Protein AF-A0A183J9N7-F1 (afdb_monomer_lite)

Organism: NCBI:txid241478

InterPro domains:
  IPR002110 Ankyrin repeat [PS50088] (160-192)
  IPR011333 SKP1/BTB/POZ domain superfamily [G3DSA:3.30.710.10] (1-106)
  IPR036770 Ankyrin repeat-containing domain superfamily [G3DSA:1.25.40.20] (120-217)
  IPR036770 Ankyrin repeat-containing domain superfamily [SSF48403] (124-207)
  IPR051070 NF-kappa-B Inhibitor [PTHR46680] (126-198)

Structure (mmCIF, N/CA/C/O backbone):
data_AF-A0A183J9N7-F1
#
_entry.id   AF-A0A183J9N7-F1
#
loop_
_atom_site.group_PDB
_atom_site.id
_atom_site.type_symbol
_atom_site.label_atom_id
_atom_site.label_alt_id
_atom_site.label_comp_id
_atom_site.label_asym_id
_atom_site.label_entity_id
_atom_site.label_seq_id
_atom_site.pdbx_PDB_ins_code
_atom_site.Cartn_x
_atom_site.Cartn_y
_atom_site.Cartn_z
_atom_site.occupancy
_atom_site.B_iso_or_equiv
_atom_site.auth_seq_id
_atom_site.auth_comp_id
_atom_site.auth_asym_id
_atom_site.auth_atom_id
_atom_site.pdbx_PDB_model_num
ATOM 1 N N . MET A 1 1 ? 32.744 25.550 -42.504 1.00 36.91 1 MET A N 1
ATOM 2 C CA . MET A 1 1 ? 31.563 24.905 -43.115 1.00 36.91 1 MET A CA 1
ATOM 3 C C . MET A 1 1 ? 30.568 24.610 -42.011 1.00 36.91 1 MET A C 1
ATOM 5 O O . MET A 1 1 ? 30.871 23.842 -41.110 1.00 36.91 1 MET A O 1
ATOM 9 N N . ASN A 1 2 ? 29.447 25.327 -42.039 1.00 33.62 2 ASN A N 1
ATOM 10 C CA . ASN A 1 2 ? 28.366 25.256 -41.065 1.00 33.62 2 ASN A CA 1
ATOM 11 C C . ASN A 1 2 ? 27.553 23.977 -41.282 1.00 33.62 2 ASN A C 1
ATOM 13 O O . ASN A 1 2 ? 26.855 23.870 -42.286 1.00 33.62 2 ASN A O 1
ATOM 17 N N . PHE A 1 3 ? 27.589 23.045 -40.331 1.00 40.16 3 PHE A N 1
ATOM 18 C CA . PHE A 1 3 ? 26.619 21.954 -40.272 1.00 40.16 3 PHE A CA 1
ATOM 19 C C . PHE A 1 3 ? 25.369 22.438 -39.535 1.00 40.16 3 PHE A C 1
ATOM 21 O O . PHE A 1 3 ? 25.177 22.212 -38.344 1.00 40.16 3 PHE A O 1
ATOM 28 N N . ARG A 1 4 ? 24.508 23.145 -40.263 1.00 49.28 4 ARG A N 1
ATOM 29 C CA . ARG A 1 4 ? 23.077 23.177 -39.971 1.00 49.28 4 ARG A CA 1
ATOM 30 C C . ARG A 1 4 ? 22.368 22.698 -41.221 1.00 49.28 4 ARG A C 1
ATOM 32 O O . ARG A 1 4 ? 22.353 23.417 -42.213 1.00 49.28 4 ARG A O 1
ATOM 39 N N . THR A 1 5 ? 21.810 21.496 -41.160 1.00 45.59 5 THR A N 1
ATOM 40 C CA . THR A 1 5 ? 20.388 21.210 -41.414 1.00 45.59 5 THR A CA 1
ATOM 41 C C . THR A 1 5 ? 20.160 19.697 -41.448 1.00 45.59 5 THR A C 1
ATOM 43 O O . THR A 1 5 ? 20.907 18.958 -42.078 1.00 45.59 5 THR A O 1
ATOM 46 N N . SER A 1 6 ? 19.089 19.279 -40.769 1.00 39.31 6 SER A N 1
ATOM 47 C CA . SER A 1 6 ? 18.312 18.076 -41.090 1.00 39.31 6 SER A CA 1
ATOM 48 C C . SER A 1 6 ? 18.900 16.719 -40.696 1.00 39.31 6 SER A C 1
ATOM 50 O O . SER A 1 6 ? 19.183 15.881 -41.542 1.00 39.31 6 SER A O 1
ATOM 52 N N . THR A 1 7 ? 18.951 16.436 -39.396 1.00 39.75 7 THR A N 1
ATOM 53 C CA . THR A 1 7 ? 18.489 15.119 -38.936 1.00 39.75 7 THR A CA 1
ATOM 54 C C . THR A 1 7 ? 17.317 15.362 -38.006 1.00 39.75 7 THR A C 1
ATOM 56 O O . THR A 1 7 ? 17.395 16.126 -37.049 1.00 39.75 7 THR A O 1
ATOM 59 N N . GLU A 1 8 ? 16.197 14.832 -38.466 1.00 38.47 8 GLU A N 1
ATOM 60 C CA . GLU A 1 8 ? 14.883 14.729 -37.864 1.00 38.47 8 GLU A CA 1
ATOM 61 C C . GLU A 1 8 ? 14.879 14.957 -36.356 1.00 38.47 8 GLU A C 1
ATOM 63 O O . GLU A 1 8 ? 15.590 14.297 -35.601 1.00 38.47 8 GLU A O 1
ATOM 68 N N . ASN A 1 9 ? 14.021 15.884 -35.930 1.00 37.53 9 ASN A N 1
ATOM 69 C CA . ASN A 1 9 ? 13.519 15.951 -34.571 1.00 37.53 9 ASN A CA 1
ATOM 70 C C . ASN A 1 9 ? 12.959 14.565 -34.213 1.00 37.53 9 ASN A C 1
ATOM 72 O O . A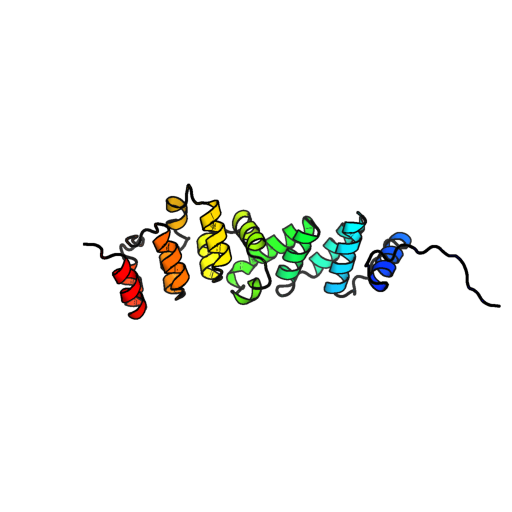SN A 1 9 ? 11.763 14.321 -34.381 1.00 37.53 9 ASN A O 1
ATOM 76 N N . VAL A 1 10 ? 13.806 13.649 -33.734 1.00 51.00 10 VAL A N 1
ATOM 77 C CA . VAL A 1 10 ? 13.379 12.462 -33.005 1.00 51.00 10 VAL A CA 1
ATOM 78 C C . VAL A 1 10 ? 12.809 13.020 -31.718 1.00 51.00 10 VAL A C 1
ATOM 80 O O . VAL A 1 10 ? 13.518 13.275 -30.750 1.00 51.00 10 VAL A O 1
ATOM 83 N N . ILE A 1 11 ? 11.532 13.373 -31.838 1.00 49.66 11 ILE A N 1
ATOM 84 C CA . ILE A 1 11 ? 10.510 13.579 -30.833 1.00 49.66 11 ILE A CA 1
ATOM 85 C C . ILE A 1 11 ? 11.141 13.495 -29.453 1.00 49.66 11 ILE A C 1
ATOM 87 O O . ILE A 1 11 ? 11.426 12.404 -28.961 1.00 49.66 11 ILE A O 1
ATOM 91 N N . THR A 1 12 ? 11.380 14.651 -28.839 1.00 50.75 12 THR A N 1
ATOM 92 C CA . THR A 1 12 ? 11.715 14.748 -27.422 1.00 50.75 12 THR A CA 1
ATOM 93 C C . THR A 1 12 ? 10.569 14.101 -26.649 1.00 50.75 12 THR A C 1
ATOM 95 O O . THR A 1 12 ? 9.612 14.766 -26.264 1.00 50.75 12 THR A O 1
ATOM 98 N N . LEU A 1 13 ? 10.624 12.781 -26.462 1.00 56.88 13 LEU A N 1
ATOM 99 C CA . LEU A 1 13 ? 9.569 11.949 -25.879 1.00 56.88 13 LEU A CA 1
ATOM 100 C C . LEU A 1 13 ? 9.381 12.231 -24.375 1.00 56.88 13 LEU A C 1
ATOM 102 O O . LEU A 1 13 ? 8.768 11.435 -23.672 1.00 56.88 13 LEU A O 1
ATOM 106 N N . GLY A 1 14 ? 9.896 13.347 -23.854 1.00 65.00 14 GLY A N 1
ATOM 107 C CA . GLY A 1 14 ? 9.929 13.653 -22.424 1.00 65.00 14 GLY A CA 1
ATOM 108 C C . GLY A 1 14 ? 10.866 12.735 -21.634 1.00 65.00 14 GLY A C 1
ATOM 109 O O . GLY A 1 14 ? 10.756 12.660 -20.418 1.00 65.00 14 GLY A O 1
ATOM 110 N N . VAL A 1 15 ? 11.762 12.011 -22.312 1.00 71.44 15 VAL A N 1
ATOM 111 C CA . VAL A 1 15 ? 12.733 11.105 -21.687 1.00 71.44 15 VAL A CA 1
ATOM 112 C C . VAL A 1 15 ? 14.076 11.819 -21.558 1.00 71.44 15 VAL A C 1
ATOM 114 O O . VAL A 1 15 ? 14.540 12.437 -22.516 1.00 71.44 15 VAL A O 1
ATOM 117 N N . GLN A 1 16 ? 14.707 11.737 -20.383 1.00 79.38 16 GLN A N 1
ATOM 118 C CA . GLN A 1 16 ? 16.039 12.309 -20.181 1.00 79.38 16 GLN A CA 1
ATOM 119 C C . GLN A 1 16 ? 17.058 11.637 -21.108 1.00 79.38 16 GLN A C 1
ATOM 121 O O . GLN A 1 16 ? 17.049 10.415 -21.271 1.00 79.38 16 GLN A O 1
ATOM 126 N N . TYR A 1 17 ? 17.979 12.432 -21.660 1.00 80.38 17 TYR A N 1
ATOM 127 C CA . TYR A 1 17 ? 18.996 11.964 -22.608 1.00 80.38 17 TYR A CA 1
ATOM 128 C C . TYR A 1 17 ? 19.767 10.735 -22.101 1.00 80.38 17 TYR A C 1
ATOM 130 O O . TYR A 1 17 ? 19.935 9.769 -22.837 1.00 80.38 17 TYR A O 1
ATOM 138 N N . ASN A 1 18 ? 20.159 10.725 -20.823 1.00 83.06 18 ASN A N 1
ATOM 139 C CA . ASN A 1 18 ? 20.921 9.624 -20.225 1.00 83.06 18 ASN A CA 1
ATOM 140 C C . ASN A 1 18 ? 20.143 8.299 -20.229 1.00 83.06 18 ASN A C 1
ATOM 142 O O . ASN A 1 18 ? 20.715 7.241 -20.505 1.00 83.06 18 ASN A O 1
ATOM 146 N N . ILE A 1 19 ? 18.837 8.358 -19.951 1.00 84.62 19 ILE A N 1
ATOM 147 C CA . ILE A 1 19 ? 17.958 7.185 -19.953 1.00 84.62 19 ILE A CA 1
ATOM 148 C C . ILE A 1 19 ? 17.804 6.678 -21.387 1.00 84.62 19 ILE A C 1
ATOM 150 O O . ILE A 1 19 ? 18.038 5.502 -21.652 1.00 84.62 19 ILE A O 1
ATOM 154 N N . GLY A 1 20 ? 17.505 7.581 -22.328 1.00 83.50 20 GLY A N 1
ATOM 155 C CA . GLY A 1 20 ? 17.381 7.243 -23.747 1.00 83.50 20 GLY A CA 1
ATOM 156 C C . GLY A 1 20 ? 18.660 6.630 -24.320 1.00 83.50 20 GLY A C 1
ATOM 157 O O . GLY A 1 20 ? 18.600 5.609 -24.997 1.00 83.50 20 GLY A O 1
ATOM 158 N N . HIS A 1 21 ? 19.824 7.192 -23.986 1.00 84.88 21 HIS A N 1
ATOM 159 C CA . HIS A 1 21 ? 21.123 6.654 -24.385 1.00 84.88 21 HIS A CA 1
ATOM 160 C C . HIS A 1 21 ? 21.367 5.254 -23.810 1.00 84.88 21 HIS A C 1
ATOM 162 O O . HIS A 1 21 ? 21.871 4.386 -24.514 1.00 84.88 21 HIS A O 1
ATOM 168 N N . THR A 1 22 ? 20.985 5.005 -22.555 1.00 85.31 22 THR A N 1
ATOM 169 C CA . THR A 1 22 ? 21.143 3.684 -21.925 1.00 85.31 22 THR A CA 1
ATOM 170 C C . THR A 1 22 ? 20.232 2.642 -22.569 1.00 85.31 22 THR A C 1
ATOM 172 O O . THR A 1 22 ? 20.688 1.546 -22.880 1.00 85.31 22 THR A O 1
ATOM 175 N N . VAL A 1 23 ? 18.970 2.997 -22.831 1.00 86.31 23 VAL A N 1
ATOM 176 C CA . VAL A 1 23 ? 18.021 2.126 -23.538 1.00 86.31 23 VAL A CA 1
ATOM 177 C C . VAL A 1 23 ? 18.517 1.827 -24.953 1.00 86.31 23 VAL A C 1
ATOM 179 O O . VAL A 1 23 ? 18.520 0.672 -25.363 1.00 86.31 23 VAL A O 1
ATOM 182 N N . LEU A 1 24 ? 18.993 2.837 -25.688 1.00 86.12 24 LEU A N 1
ATOM 183 C CA . LEU A 1 24 ? 19.566 2.644 -27.022 1.00 86.12 24 LEU A CA 1
ATOM 184 C C . LEU A 1 24 ? 20.811 1.761 -26.978 1.00 86.12 24 LEU A C 1
ATOM 186 O O . LEU A 1 24 ? 20.914 0.831 -27.770 1.00 86.12 24 LEU A O 1
ATOM 190 N N . LYS A 1 25 ? 21.730 2.007 -26.037 1.00 87.50 25 LYS A N 1
ATOM 191 C CA . LYS A 1 25 ? 22.911 1.162 -25.843 1.00 87.50 25 LYS A CA 1
ATOM 192 C C . LYS A 1 25 ? 22.493 -0.293 -25.649 1.00 87.50 25 LYS A C 1
ATOM 194 O O . LYS A 1 25 ? 23.017 -1.149 -26.348 1.00 87.50 25 LYS A O 1
ATOM 199 N N . TRP A 1 26 ? 21.503 -0.548 -24.793 1.00 89.00 26 TRP A N 1
ATOM 200 C CA . TRP A 1 26 ? 20.966 -1.890 -24.594 1.00 89.00 26 TRP A CA 1
ATOM 201 C C . TRP A 1 26 ? 20.392 -2.499 -25.880 1.00 89.00 26 TRP A C 1
ATOM 203 O O . TRP A 1 26 ? 20.693 -3.645 -26.176 1.00 89.00 26 TRP A O 1
ATOM 213 N N . VAL A 1 27 ? 19.634 -1.749 -26.686 1.00 87.62 27 VAL A N 1
ATOM 214 C CA . VAL A 1 27 ? 19.095 -2.267 -27.961 1.00 87.62 27 VAL A CA 1
ATOM 215 C C . VAL A 1 27 ? 20.209 -2.759 -28.898 1.00 87.62 27 VAL A C 1
ATOM 217 O O . VAL A 1 27 ? 20.003 -3.726 -29.627 1.00 87.62 27 VAL A O 1
ATOM 220 N N . TYR A 1 28 ? 21.385 -2.125 -28.876 1.00 87.06 28 TYR A N 1
ATOM 221 C CA . TYR A 1 28 ? 22.509 -2.500 -29.741 1.00 87.06 28 TYR A CA 1
ATOM 222 C C . TYR A 1 28 ? 23.480 -3.515 -29.127 1.00 87.06 28 TYR A C 1
ATOM 224 O O . TYR A 1 28 ? 24.080 -4.283 -29.875 1.00 87.06 28 TYR A O 1
ATOM 232 N N . SER A 1 29 ? 23.682 -3.510 -27.807 1.00 88.44 29 SER A N 1
ATOM 233 C CA . SER A 1 29 ? 24.662 -4.379 -27.138 1.00 88.44 29 SER A CA 1
ATOM 234 C C . SER A 1 29 ? 24.044 -5.529 -26.348 1.00 88.44 29 SER A C 1
ATOM 236 O O . SER A 1 29 ? 24.775 -6.404 -25.908 1.00 88.44 29 SER A O 1
ATOM 238 N N . ASP A 1 30 ? 22.731 -5.507 -26.123 1.00 83.69 30 ASP A N 1
ATOM 239 C CA . ASP A 1 30 ? 21.970 -6.403 -25.239 1.00 83.69 30 ASP A CA 1
ATOM 240 C C . ASP A 1 30 ? 22.465 -6.449 -23.771 1.00 83.69 30 ASP A C 1
ATOM 242 O O . ASP A 1 30 ? 22.035 -7.268 -22.951 1.00 83.69 30 ASP A O 1
ATOM 246 N N . GLU A 1 31 ? 23.329 -5.498 -23.411 1.00 82.19 31 GLU A N 1
ATOM 247 C CA . GLU A 1 31 ? 23.978 -5.371 -22.108 1.00 82.19 31 GLU A CA 1
ATOM 248 C C . GLU A 1 31 ? 23.503 -4.114 -21.376 1.00 82.19 31 GLU A C 1
ATOM 250 O O . GLU A 1 31 ? 23.409 -3.027 -21.953 1.00 82.19 31 GLU A O 1
ATOM 255 N N . ILE A 1 32 ? 23.253 -4.254 -20.075 1.00 82.31 32 ILE A N 1
ATOM 256 C CA . ILE A 1 32 ? 22.926 -3.152 -19.166 1.00 82.31 32 ILE A CA 1
ATOM 257 C C . ILE A 1 32 ? 24.014 -3.121 -18.110 1.00 82.31 32 ILE A C 1
ATOM 259 O O . ILE A 1 32 ? 24.357 -4.153 -17.532 1.00 82.31 32 ILE A O 1
ATOM 263 N N . ASP A 1 33 ? 24.547 -1.935 -17.836 1.00 80.25 33 ASP A N 1
ATOM 264 C CA . ASP A 1 33 ? 25.480 -1.797 -16.730 1.00 80.25 33 ASP A CA 1
ATOM 265 C C . ASP A 1 33 ? 24.721 -2.009 -15.416 1.00 80.25 33 ASP A C 1
ATOM 267 O O . ASP A 1 33 ? 23.811 -1.260 -15.051 1.00 80.25 33 ASP A O 1
ATOM 271 N N . SER A 1 34 ? 25.087 -3.079 -14.716 1.00 74.69 34 SER A N 1
ATOM 272 C CA . SER A 1 34 ? 24.470 -3.413 -13.445 1.00 74.69 34 SER A CA 1
ATOM 273 C C . SER A 1 34 ? 24.720 -2.312 -12.422 1.00 74.69 34 SER A C 1
ATOM 275 O O . SER A 1 34 ? 23.836 -2.057 -11.625 1.00 74.69 34 SER A O 1
ATOM 277 N N . LYS A 1 35 ? 25.840 -1.574 -12.455 1.00 78.62 35 LYS A N 1
ATOM 278 C CA . LYS A 1 35 ? 26.238 -0.583 -11.428 1.00 78.62 35 LYS A CA 1
ATOM 279 C C . LYS A 1 35 ? 25.408 0.705 -11.397 1.00 78.62 35 LYS A C 1
ATOM 281 O O . LYS A 1 35 ? 25.670 1.570 -10.564 1.00 78.62 35 LYS A O 1
ATOM 286 N N . LEU A 1 36 ? 24.414 0.844 -12.269 1.00 81.62 36 LEU A N 1
ATOM 287 C CA . LEU A 1 36 ? 23.484 1.971 -12.252 1.00 81.62 36 LEU A CA 1
ATOM 288 C C . LEU A 1 36 ? 22.748 2.043 -10.909 1.00 81.62 36 LEU A C 1
ATOM 290 O O . LEU A 1 36 ? 22.402 1.017 -10.327 1.00 81.62 36 LEU A O 1
ATOM 294 N N . GLY A 1 37 ? 22.513 3.260 -10.416 1.00 85.00 37 GLY A N 1
ATOM 295 C CA . GLY A 1 37 ? 21.741 3.470 -9.192 1.00 85.00 37 GLY A CA 1
ATOM 296 C C . GLY A 1 37 ? 20.277 3.068 -9.372 1.00 85.00 37 GLY A C 1
ATOM 297 O O . GLY A 1 37 ? 19.706 3.253 -10.448 1.00 85.00 37 GLY A O 1
ATOM 298 N N . ASP A 1 38 ? 19.652 2.570 -8.307 1.00 86.38 38 ASP A N 1
ATOM 299 C CA . ASP A 1 38 ? 18.314 1.968 -8.370 1.00 86.38 38 ASP A CA 1
ATOM 300 C C . ASP A 1 38 ? 17.242 2.937 -8.888 1.00 86.38 38 ASP A C 1
ATOM 302 O O . ASP A 1 38 ? 16.374 2.552 -9.663 1.00 86.38 38 ASP A O 1
ATOM 306 N N . GLY A 1 39 ? 17.333 4.224 -8.529 1.00 84.44 39 GLY A N 1
ATOM 307 C CA . GLY A 1 39 ? 16.422 5.249 -9.049 1.00 84.44 39 GLY A CA 1
ATOM 308 C C . GLY A 1 39 ? 16.511 5.409 -10.567 1.00 84.44 39 GLY A C 1
ATOM 309 O O . GLY A 1 39 ? 15.490 5.427 -11.243 1.00 84.44 39 GLY A O 1
ATOM 310 N N . PHE A 1 40 ? 17.731 5.437 -11.105 1.00 87.62 40 PHE A N 1
ATOM 311 C CA . PHE A 1 40 ? 17.945 5.525 -12.547 1.00 87.62 40 PHE A CA 1
ATOM 312 C C . PHE A 1 40 ? 17.498 4.243 -13.258 1.00 87.62 40 PHE A C 1
ATOM 314 O O . PHE A 1 40 ? 16.928 4.304 -14.341 1.00 87.62 40 PHE A O 1
ATOM 321 N N . MET A 1 41 ? 17.713 3.078 -12.640 1.00 88.12 41 MET A N 1
ATOM 322 C CA . MET A 1 41 ? 17.260 1.796 -13.180 1.00 88.12 41 MET A CA 1
ATOM 323 C C . MET A 1 41 ? 15.732 1.707 -13.246 1.00 88.12 41 MET A C 1
ATOM 325 O O . MET A 1 41 ? 15.195 1.229 -14.241 1.00 88.12 41 MET A O 1
ATOM 329 N N . LEU A 1 42 ? 15.027 2.226 -12.238 1.00 88.44 42 LEU A N 1
ATOM 330 C CA . LEU A 1 42 ? 13.569 2.345 -12.260 1.00 88.44 42 LEU A CA 1
ATOM 331 C C . LEU A 1 42 ? 13.097 3.285 -13.372 1.00 88.44 42 LEU A C 1
ATOM 333 O O . LEU A 1 42 ? 12.155 2.948 -14.084 1.00 88.44 42 LEU A O 1
ATOM 337 N N . ASP A 1 43 ? 13.769 4.418 -13.583 1.00 88.25 43 ASP A N 1
ATOM 338 C CA . ASP A 1 43 ? 13.436 5.332 -14.681 1.00 88.25 43 ASP A CA 1
ATOM 339 C C . ASP A 1 43 ? 13.681 4.686 -16.056 1.00 88.25 43 ASP A C 1
ATOM 341 O O . ASP A 1 43 ? 12.843 4.788 -16.958 1.00 88.25 43 ASP A O 1
ATOM 345 N N . VAL A 1 44 ? 14.787 3.947 -16.212 1.00 88.69 44 VAL A N 1
ATOM 346 C CA . VAL A 1 44 ? 15.044 3.108 -17.394 1.00 88.69 44 VAL A CA 1
ATOM 347 C C . VAL A 1 44 ? 13.910 2.102 -17.570 1.00 88.69 44 VAL A C 1
ATOM 349 O O . VAL A 1 44 ? 13.355 2.012 -18.663 1.00 88.69 44 VAL A O 1
ATOM 352 N N . MET A 1 45 ? 13.482 1.426 -16.506 1.00 88.62 45 MET A N 1
ATOM 353 C CA . MET A 1 45 ? 12.380 0.466 -16.550 1.00 88.62 45 MET A CA 1
ATOM 354 C C . MET A 1 45 ? 11.047 1.125 -16.952 1.00 88.62 45 MET A C 1
ATOM 356 O O . MET A 1 45 ? 10.337 0.583 -17.799 1.00 88.62 45 MET A O 1
ATOM 360 N N . LYS A 1 46 ? 10.735 2.330 -16.446 1.00 88.81 46 LYS A N 1
ATOM 361 C CA . LYS A 1 46 ? 9.561 3.129 -16.862 1.00 88.81 46 LYS A CA 1
ATOM 362 C C . LYS A 1 46 ? 9.588 3.419 -18.358 1.00 88.81 46 LYS A C 1
ATOM 364 O O . LYS A 1 46 ? 8.580 3.262 -19.050 1.00 88.81 46 LYS A O 1
ATOM 369 N N . THR A 1 47 ? 10.744 3.825 -18.879 1.00 88.00 47 THR A N 1
ATOM 370 C CA . THR A 1 47 ? 10.889 4.086 -20.316 1.00 88.00 47 THR A CA 1
ATOM 371 C C . THR A 1 47 ? 10.812 2.807 -21.143 1.00 88.00 47 THR A C 1
ATOM 373 O O . THR A 1 47 ? 10.108 2.787 -22.149 1.00 88.00 47 THR A O 1
ATOM 376 N N . ALA A 1 48 ? 11.439 1.720 -20.693 1.00 88.81 48 ALA A N 1
ATOM 377 C CA . ALA A 1 48 ? 11.381 0.419 -21.345 1.00 88.81 48 ALA A CA 1
ATOM 378 C C . ALA A 1 48 ? 9.942 -0.097 -21.448 1.00 88.81 48 ALA A C 1
ATOM 380 O O . ALA A 1 48 ? 9.527 -0.546 -22.515 1.00 88.81 48 ALA A O 1
ATOM 381 N N . HIS A 1 49 ? 9.156 0.053 -20.380 1.00 88.44 49 HIS A N 1
ATOM 382 C CA . HIS A 1 49 ? 7.738 -0.288 -20.371 1.00 88.44 49 HIS A CA 1
ATOM 383 C C . HIS A 1 49 ? 6.934 0.551 -21.367 1.00 88.44 49 HIS A C 1
ATOM 385 O O . HIS A 1 49 ? 6.152 0.007 -22.147 1.00 88.44 49 HIS A O 1
ATOM 391 N N . ARG A 1 50 ? 7.170 1.869 -21.414 1.00 87.94 50 ARG A N 1
ATOM 392 C CA . ARG A 1 50 ? 6.511 2.767 -22.377 1.00 87.94 50 ARG A CA 1
ATOM 393 C C . ARG A 1 50 ? 6.738 2.337 -23.828 1.00 87.94 50 ARG A C 1
ATOM 395 O O . ARG A 1 50 ? 5.828 2.456 -24.645 1.00 87.94 50 ARG A O 1
ATOM 402 N N . PHE A 1 51 ? 7.930 1.835 -24.137 1.00 86.62 51 PHE A N 1
ATOM 403 C CA . PHE A 1 51 ? 8.287 1.335 -25.466 1.00 86.62 51 PHE A CA 1
ATOM 404 C C . PHE A 1 51 ? 8.059 -0.177 -25.642 1.00 86.62 51 PHE A C 1
ATOM 406 O O . PHE A 1 51 ? 8.357 -0.702 -26.711 1.00 86.62 51 PHE A O 1
ATOM 413 N N . LYS A 1 52 ? 7.502 -0.868 -24.634 1.00 86.75 52 LYS A N 1
ATOM 414 C CA . LYS A 1 52 ? 7.234 -2.319 -24.624 1.00 86.75 52 LYS A CA 1
ATOM 415 C C . LYS A 1 52 ? 8.465 -3.170 -24.970 1.00 86.75 52 LYS A C 1
ATOM 417 O O . LYS A 1 52 ? 8.379 -4.120 -25.743 1.00 86.75 52 LYS A O 1
ATOM 422 N N . LEU A 1 53 ? 9.617 -2.805 -24.413 1.00 87.44 53 LEU A N 1
ATOM 423 C CA . LEU A 1 53 ? 10.886 -3.499 -24.635 1.00 87.44 53 LEU A CA 1
ATOM 424 C C . LEU A 1 53 ? 11.056 -4.676 -23.663 1.00 87.44 53 LEU A C 1
ATOM 426 O O . LEU A 1 53 ? 10.703 -4.564 -22.490 1.00 87.44 53 LEU A O 1
ATOM 430 N N . ALA A 1 54 ? 11.707 -5.754 -24.118 1.00 87.44 54 ALA A N 1
ATOM 431 C CA . ALA A 1 54 ? 12.098 -6.896 -23.273 1.00 87.44 54 ALA A CA 1
ATOM 432 C C . ALA A 1 54 ? 13.131 -6.531 -22.181 1.00 87.44 54 ALA A C 1
ATOM 434 O O . ALA A 1 54 ? 13.390 -7.303 -21.264 1.00 87.44 54 ALA A O 1
ATOM 435 N N . LEU A 1 55 ? 13.681 -5.315 -22.246 1.00 88.25 55 LEU A N 1
ATOM 436 C CA . LEU A 1 55 ? 14.555 -4.711 -21.241 1.00 88.25 55 LEU A CA 1
ATOM 437 C C . LEU A 1 55 ? 13.949 -4.721 -19.825 1.00 88.25 55 LEU A C 1
ATOM 439 O O . LEU A 1 55 ? 14.692 -4.791 -18.851 1.00 88.25 55 LEU A O 1
ATOM 443 N N . VAL A 1 56 ? 12.616 -4.679 -19.699 1.00 89.31 56 VAL A N 1
ATOM 444 C CA . VAL A 1 56 ? 11.941 -4.689 -18.390 1.00 89.31 56 VAL A CA 1
ATOM 445 C C . VAL A 1 56 ? 12.332 -5.923 -17.573 1.00 89.31 56 VAL A C 1
ATOM 447 O O . VAL A 1 56 ? 12.711 -5.763 -16.420 1.00 89.31 56 VAL A O 1
ATOM 450 N N . GLU A 1 57 ? 12.337 -7.116 -18.173 1.00 88.38 57 GLU A N 1
ATOM 451 C CA . GLU A 1 57 ? 12.637 -8.376 -17.471 1.00 88.38 57 GLU A CA 1
ATOM 452 C C . GLU A 1 57 ? 14.076 -8.395 -16.934 1.00 88.38 57 GLU A C 1
ATOM 454 O O . GLU A 1 57 ? 14.313 -8.700 -15.767 1.00 88.38 57 GLU A O 1
ATOM 459 N N . LYS A 1 58 ? 15.042 -7.948 -17.747 1.00 88.25 58 LYS A N 1
ATOM 460 C CA . LYS A 1 58 ? 16.446 -7.822 -17.320 1.00 88.25 58 LYS A CA 1
ATOM 461 C C . LYS A 1 58 ? 16.616 -6.802 -16.191 1.00 88.25 58 LYS A C 1
ATOM 463 O O . LYS A 1 58 ? 17.389 -7.028 -15.262 1.00 88.25 58 LYS A O 1
ATOM 468 N N . CYS A 1 59 ? 15.907 -5.672 -16.251 1.00 88.94 59 CYS A N 1
ATOM 469 C CA . CYS A 1 59 ? 15.917 -4.691 -15.166 1.00 88.94 59 CYS A CA 1
ATOM 470 C C . CYS A 1 59 ? 15.301 -5.259 -13.878 1.00 88.94 59 CYS A C 1
ATOM 472 O O . CYS A 1 59 ? 15.839 -5.008 -12.800 1.00 88.94 59 CYS A O 1
ATOM 474 N N . GLU A 1 60 ? 14.218 -6.039 -13.973 1.00 90.38 60 GLU A N 1
ATOM 475 C CA . GLU A 1 60 ? 13.604 -6.701 -12.817 1.00 90.38 60 GLU A CA 1
ATOM 476 C C . GLU A 1 60 ? 14.593 -7.649 -12.129 1.00 90.38 60 GLU A C 1
ATOM 478 O O . GLU A 1 60 ? 14.756 -7.565 -10.914 1.00 90.38 60 GLU A O 1
ATOM 483 N N . GLU A 1 61 ? 15.303 -8.496 -12.877 1.00 89.12 61 GLU A N 1
ATOM 484 C CA . GLU A 1 61 ? 16.289 -9.434 -12.318 1.00 89.12 61 GLU A CA 1
ATOM 485 C C . GLU A 1 61 ? 17.400 -8.719 -11.536 1.00 89.12 61 GLU A C 1
ATOM 487 O O . GLU A 1 61 ? 17.745 -9.123 -10.420 1.00 89.12 61 GLU A O 1
ATOM 492 N N . ILE A 1 62 ? 17.925 -7.618 -12.083 1.00 88.56 62 ILE A N 1
ATOM 493 C CA . ILE A 1 62 ? 18.976 -6.831 -11.426 1.00 88.56 62 ILE A CA 1
ATOM 494 C C . ILE A 1 62 ? 18.440 -6.155 -10.155 1.00 88.56 62 ILE A C 1
ATOM 496 O O . ILE A 1 62 ? 19.120 -6.159 -9.127 1.00 88.56 62 ILE A O 1
ATOM 500 N N . LEU A 1 63 ? 17.222 -5.603 -10.194 1.00 89.94 63 LEU A N 1
ATOM 501 C CA . LEU A 1 63 ? 16.591 -4.978 -9.026 1.00 89.94 63 LEU A CA 1
ATOM 502 C C . LEU A 1 63 ? 16.246 -6.005 -7.940 1.00 89.94 63 LEU A C 1
ATOM 504 O O . LEU A 1 63 ? 16.412 -5.719 -6.755 1.00 89.94 63 LEU A O 1
ATOM 508 N N . ILE A 1 64 ? 15.823 -7.213 -8.321 1.00 89.88 64 ILE A N 1
ATOM 509 C CA . ILE A 1 64 ? 15.556 -8.317 -7.389 1.00 89.88 64 ILE A CA 1
ATOM 510 C C . ILE A 1 64 ? 16.834 -8.722 -6.647 1.00 89.88 64 ILE A C 1
ATOM 512 O O . ILE A 1 64 ? 16.786 -8.958 -5.441 1.00 89.88 64 ILE A O 1
ATOM 516 N N . ALA A 1 65 ? 17.980 -8.759 -7.332 1.00 90.19 65 ALA A N 1
ATOM 517 C CA . ALA A 1 65 ? 19.267 -9.072 -6.709 1.00 90.19 65 ALA A CA 1
ATOM 518 C C . ALA A 1 65 ? 19.722 -8.023 -5.671 1.00 90.19 65 ALA A C 1
ATOM 520 O O . ALA A 1 65 ? 20.602 -8.308 -4.862 1.00 90.19 65 ALA A O 1
ATOM 521 N N . ARG A 1 66 ? 19.124 -6.826 -5.685 1.00 88.94 66 ARG A N 1
ATOM 522 C CA . ARG A 1 66 ? 19.427 -5.685 -4.798 1.00 88.94 66 ARG A CA 1
ATOM 523 C C . ARG A 1 66 ? 18.312 -5.375 -3.808 1.00 88.94 66 ARG A C 1
ATOM 525 O O . ARG A 1 66 ? 18.245 -4.278 -3.252 1.00 88.94 66 ARG A O 1
ATOM 532 N N . LEU A 1 67 ? 17.370 -6.297 -3.657 1.00 89.81 67 LEU A N 1
ATOM 533 C CA . LEU A 1 67 ? 16.204 -6.078 -2.827 1.00 89.81 67 LEU A CA 1
ATOM 534 C C . LEU A 1 67 ? 16.604 -6.042 -1.346 1.00 89.81 67 LEU A C 1
ATOM 536 O O . LEU A 1 67 ? 16.839 -7.079 -0.732 1.00 89.81 67 LEU A O 1
ATOM 540 N N . ASP A 1 68 ? 16.608 -4.835 -0.786 1.00 87.88 68 ASP A N 1
ATOM 541 C CA . ASP A 1 68 ? 16.889 -4.565 0.624 1.00 87.88 68 ASP A CA 1
ATOM 542 C C . ASP A 1 68 ? 15.658 -4.016 1.361 1.00 87.88 68 ASP A C 1
ATOM 544 O O . ASP A 1 68 ? 14.681 -3.569 0.750 1.00 87.88 68 ASP A O 1
ATOM 548 N N . ARG A 1 69 ? 15.721 -3.981 2.700 1.00 83.94 69 ARG A N 1
ATOM 549 C CA . ARG A 1 69 ? 14.648 -3.453 3.569 1.00 83.94 69 ARG A CA 1
ATOM 550 C C . ARG A 1 69 ? 14.262 -2.008 3.245 1.00 83.94 69 ARG A C 1
ATOM 552 O O . ARG A 1 69 ? 13.083 -1.680 3.241 1.00 83.94 69 ARG A O 1
ATOM 559 N N . THR A 1 70 ? 15.236 -1.161 2.927 1.00 84.88 70 THR A N 1
ATOM 560 C CA . THR A 1 70 ? 15.017 0.260 2.607 1.00 84.88 70 THR A CA 1
ATOM 561 C C . THR A 1 70 ? 14.371 0.457 1.236 1.00 84.88 70 THR A C 1
ATOM 563 O O . THR A 1 70 ? 13.566 1.364 1.039 1.00 84.88 70 THR A O 1
ATOM 566 N N . ASN A 1 71 ? 14.702 -0.413 0.281 1.00 87.94 71 ASN A N 1
ATOM 567 C CA . ASN A 1 71 ? 14.295 -0.277 -1.112 1.00 87.94 71 ASN A CA 1
ATOM 568 C C . ASN A 1 71 ? 13.015 -1.056 -1.445 1.00 87.94 71 ASN A C 1
ATOM 570 O O . ASN A 1 71 ? 12.342 -0.722 -2.419 1.00 87.94 71 ASN A O 1
ATOM 574 N N . CYS A 1 72 ? 12.640 -2.063 -0.649 1.00 89.06 72 CYS A N 1
ATOM 575 C CA . CYS A 1 72 ? 11.542 -2.975 -0.970 1.00 89.06 72 CYS A CA 1
ATOM 576 C C . CYS A 1 72 ? 10.188 -2.275 -1.177 1.00 89.06 72 CYS A C 1
ATOM 578 O O . CYS A 1 72 ? 9.489 -2.580 -2.142 1.00 89.06 72 CYS A O 1
ATOM 580 N N . LEU A 1 73 ? 9.836 -1.298 -0.334 1.00 88.38 73 LEU A N 1
ATOM 581 C CA . LEU A 1 73 ? 8.576 -0.556 -0.446 1.00 88.38 73 LEU A CA 1
ATOM 582 C C . LEU A 1 73 ? 8.562 0.353 -1.673 1.00 88.38 73 LEU A C 1
ATOM 584 O O . LEU A 1 73 ? 7.550 0.434 -2.374 1.00 88.38 73 LEU A O 1
ATOM 588 N N . ARG A 1 74 ? 9.702 0.989 -1.968 1.00 88.88 74 ARG A N 1
ATOM 589 C CA . ARG A 1 74 ? 9.875 1.781 -3.186 1.00 88.88 74 ARG A CA 1
ATOM 590 C C . ARG A 1 74 ? 9.733 0.891 -4.416 1.00 88.88 74 ARG A C 1
ATOM 592 O O . ARG A 1 74 ? 8.926 1.198 -5.281 1.00 88.88 74 ARG A O 1
ATOM 599 N N . PHE A 1 75 ? 10.447 -0.230 -4.479 1.00 90.75 75 PHE A N 1
ATOM 600 C CA . PHE A 1 75 ? 10.355 -1.160 -5.607 1.00 90.75 75 PHE A CA 1
ATOM 601 C C . PHE A 1 75 ? 8.945 -1.714 -5.766 1.00 90.75 75 PHE A C 1
ATOM 603 O O . PHE A 1 75 ? 8.449 -1.767 -6.885 1.00 90.75 75 PHE A O 1
ATOM 610 N N . TYR A 1 76 ? 8.259 -2.037 -4.668 1.00 90.62 76 TYR A N 1
ATOM 611 C CA . TYR A 1 76 ? 6.868 -2.469 -4.718 1.00 90.62 76 TYR A CA 1
ATOM 612 C C . TYR A 1 76 ? 5.952 -1.390 -5.318 1.00 90.62 76 TYR A C 1
ATOM 614 O O . TYR A 1 76 ? 5.204 -1.678 -6.252 1.00 90.62 76 TYR A O 1
ATOM 622 N N . LYS A 1 77 ? 6.053 -0.138 -4.854 1.00 90.19 77 LYS A N 1
ATOM 623 C CA . LYS A 1 77 ? 5.273 0.990 -5.389 1.00 90.19 77 LYS A CA 1
ATOM 624 C C . LYS A 1 77 ? 5.503 1.191 -6.885 1.00 90.19 77 LYS A C 1
ATOM 626 O O . LYS A 1 77 ? 4.553 1.243 -7.657 1.00 90.19 77 LYS A O 1
ATOM 631 N N . GLU A 1 78 ? 6.763 1.265 -7.284 1.00 88.75 78 GLU A N 1
ATOM 632 C CA . GLU A 1 78 ? 7.156 1.542 -8.665 1.00 88.75 78 GLU A CA 1
ATOM 633 C C . GLU A 1 78 ? 6.814 0.365 -9.591 1.00 88.75 78 GLU A C 1
ATOM 635 O O . GLU A 1 78 ? 6.383 0.561 -10.725 1.00 88.75 78 GLU A O 1
ATOM 640 N N . SER A 1 79 ? 6.926 -0.871 -9.096 1.00 88.69 79 SER A N 1
ATOM 641 C CA . SER A 1 79 ? 6.546 -2.070 -9.848 1.00 88.69 79 SER A CA 1
ATOM 642 C C . SER A 1 79 ? 5.051 -2.122 -10.172 1.00 88.69 79 SER A C 1
ATOM 644 O O . SER A 1 79 ? 4.684 -2.621 -11.234 1.00 88.69 79 SER A O 1
ATOM 646 N N . GLU A 1 80 ? 4.186 -1.570 -9.310 1.00 86.75 80 GLU A N 1
ATOM 647 C CA . GLU A 1 80 ? 2.754 -1.446 -9.602 1.00 86.75 80 GLU A CA 1
ATOM 648 C C . GLU A 1 80 ? 2.515 -0.483 -10.768 1.00 86.75 80 GLU A C 1
ATOM 650 O O . GLU A 1 80 ? 1.772 -0.817 -11.688 1.00 86.75 80 GLU A O 1
ATOM 655 N N . GLU A 1 81 ? 3.164 0.687 -10.751 1.00 84.81 81 GLU A N 1
ATOM 656 C CA . GLU A 1 81 ? 3.024 1.698 -11.808 1.00 84.81 81 GLU A CA 1
ATOM 657 C C . GLU A 1 81 ? 3.464 1.155 -13.173 1.00 84.81 81 GLU A C 1
ATOM 659 O O . GLU A 1 81 ? 2.844 1.443 -14.195 1.00 84.81 81 GLU A O 1
ATOM 664 N N . ILE A 1 82 ? 4.522 0.342 -13.182 1.00 84.12 82 ILE A N 1
ATOM 665 C CA . ILE A 1 82 ? 5.153 -0.196 -14.394 1.00 84.12 82 ILE A CA 1
ATOM 666 C C . ILE A 1 82 ? 4.549 -1.559 -14.793 1.00 84.12 82 ILE A C 1
ATOM 668 O O . ILE A 1 82 ? 4.921 -2.137 -15.812 1.00 84.12 82 ILE A O 1
ATOM 672 N N . CYS A 1 83 ? 3.596 -2.092 -14.018 1.00 81.25 83 CYS A N 1
ATOM 673 C CA . CYS A 1 83 ? 3.034 -3.439 -14.196 1.00 81.25 83 CYS A CA 1
ATOM 674 C C . CYS A 1 83 ? 4.108 -4.552 -14.239 1.00 81.25 83 CYS A C 1
ATOM 676 O O . CYS A 1 83 ? 3.958 -5.562 -14.930 1.00 81.25 83 CYS A O 1
ATOM 678 N N . ALA A 1 84 ? 5.193 -4.356 -13.490 1.00 87.81 84 ALA A N 1
ATOM 679 C CA . ALA A 1 84 ? 6.342 -5.247 -13.376 1.00 87.81 84 ALA A CA 1
ATOM 680 C C . ALA A 1 84 ? 6.010 -6.386 -12.391 1.00 87.81 84 ALA A C 1
ATOM 682 O O . ALA A 1 84 ? 6.215 -6.288 -11.178 1.00 87.81 84 ALA A O 1
ATOM 683 N N . ASN A 1 85 ? 5.364 -7.439 -12.901 1.00 88.12 85 ASN A N 1
ATOM 684 C CA . ASN A 1 85 ? 4.734 -8.467 -12.068 1.00 88.12 85 ASN A CA 1
ATOM 685 C C . ASN A 1 85 ? 5.741 -9.326 -11.289 1.00 88.12 85 ASN A C 1
ATOM 687 O O . ASN A 1 85 ? 5.422 -9.761 -10.176 1.00 88.12 85 ASN A O 1
ATOM 691 N N . THR A 1 86 ? 6.931 -9.588 -11.842 1.00 90.38 86 THR A N 1
ATOM 692 C CA . THR A 1 86 ? 7.910 -10.468 -11.188 1.00 90.38 86 THR A CA 1
ATOM 693 C C . THR A 1 86 ? 8.569 -9.744 -10.019 1.00 90.38 86 THR A C 1
ATOM 695 O O . THR A 1 86 ? 8.555 -10.257 -8.892 1.00 90.38 86 THR A O 1
ATOM 698 N N . LEU A 1 87 ? 9.009 -8.499 -10.242 1.00 91.25 87 LEU A N 1
ATOM 699 C CA . LEU A 1 87 ? 9.565 -7.636 -9.206 1.00 91.25 87 LEU A CA 1
ATOM 700 C C . LEU A 1 87 ? 8.526 -7.365 -8.119 1.00 91.25 87 LEU A C 1
ATOM 702 O O . LEU A 1 87 ? 8.828 -7.507 -6.935 1.00 91.25 87 LEU A O 1
ATOM 706 N N . LYS A 1 88 ? 7.281 -7.064 -8.505 1.00 90.94 88 LYS A N 1
ATOM 707 C CA . LYS A 1 88 ? 6.180 -6.849 -7.561 1.00 90.94 88 LYS A CA 1
ATOM 708 C C . LYS A 1 88 ? 5.943 -8.059 -6.665 1.00 90.94 88 LYS A C 1
ATOM 710 O O . LYS A 1 88 ? 5.814 -7.908 -5.451 1.00 90.94 88 LYS A O 1
ATOM 715 N N . SER A 1 89 ? 5.866 -9.255 -7.250 1.00 91.38 89 SER A N 1
ATOM 716 C CA . SER A 1 89 ? 5.655 -10.499 -6.502 1.00 91.38 89 SER A CA 1
ATOM 717 C C . SER A 1 89 ? 6.791 -10.736 -5.508 1.00 91.38 89 SER A C 1
ATOM 719 O O . SER A 1 89 ? 6.543 -11.032 -4.337 1.00 91.38 89 SER A O 1
ATOM 721 N N . LYS A 1 90 ? 8.039 -10.526 -5.943 1.00 92.31 90 LYS A N 1
ATOM 722 C CA . LYS A 1 90 ? 9.208 -10.741 -5.094 1.00 92.31 90 LYS A CA 1
ATOM 723 C C . LYS A 1 90 ? 9.331 -9.703 -3.981 1.00 92.31 90 LYS A C 1
ATOM 725 O O . LYS A 1 90 ? 9.551 -10.081 -2.832 1.00 92.31 90 LYS A O 1
ATOM 730 N N . ALA A 1 91 ? 9.110 -8.427 -4.293 1.00 91.12 91 ALA A N 1
ATOM 731 C CA . ALA A 1 91 ? 9.058 -7.350 -3.309 1.00 91.12 91 ALA A CA 1
ATOM 732 C C . ALA A 1 91 ? 7.936 -7.592 -2.290 1.00 91.12 91 ALA A C 1
ATOM 734 O O . ALA A 1 91 ? 8.157 -7.491 -1.089 1.00 91.12 91 ALA A O 1
ATOM 735 N N . SER A 1 92 ? 6.755 -8.011 -2.749 1.00 90.94 92 SER A N 1
ATOM 736 C CA . SER A 1 92 ? 5.628 -8.360 -1.883 1.00 90.94 92 SER A CA 1
ATOM 737 C C . SER A 1 92 ? 5.941 -9.533 -0.948 1.00 90.94 92 SER A C 1
ATOM 739 O O . SER A 1 92 ? 5.619 -9.471 0.241 1.00 90.94 92 SER A O 1
ATOM 741 N N . GLN A 1 93 ? 6.600 -10.580 -1.455 1.00 90.88 93 GLN A N 1
ATOM 742 C CA . GLN A 1 93 ? 7.048 -11.713 -0.646 1.00 90.88 93 GLN A CA 1
ATOM 743 C C . GLN A 1 93 ? 8.032 -11.262 0.440 1.00 90.88 93 GLN A C 1
ATOM 745 O O . GLN A 1 93 ? 7.887 -11.662 1.592 1.00 90.88 93 GLN A O 1
ATOM 750 N N . PHE A 1 94 ? 8.987 -10.403 0.083 1.00 91.31 94 PHE A N 1
ATOM 751 C CA . PHE A 1 94 ? 9.975 -9.862 1.013 1.00 91.31 94 PHE A CA 1
ATOM 752 C C . PHE A 1 94 ? 9.333 -8.994 2.105 1.00 91.31 94 PHE A C 1
ATOM 754 O O . PHE A 1 94 ? 9.626 -9.160 3.285 1.00 91.31 94 PHE A O 1
ATOM 761 N N . ILE A 1 95 ? 8.399 -8.110 1.738 1.00 90.00 95 ILE A N 1
ATOM 762 C CA . ILE A 1 95 ? 7.665 -7.282 2.710 1.00 90.00 95 ILE A CA 1
ATOM 763 C C . ILE A 1 95 ? 6.890 -8.171 3.691 1.00 90.00 95 ILE A C 1
ATOM 765 O O . ILE A 1 95 ? 6.886 -7.913 4.890 1.00 90.00 95 ILE A O 1
ATOM 769 N N . THR A 1 96 ? 6.271 -9.246 3.196 1.00 88.56 96 THR A N 1
ATOM 770 C CA . THR A 1 96 ? 5.493 -10.168 4.037 1.00 88.56 96 THR A CA 1
ATOM 771 C C . THR A 1 96 ? 6.390 -10.964 4.992 1.00 88.56 96 THR A C 1
ATOM 773 O O . THR A 1 96 ? 6.009 -11.179 6.138 1.00 88.56 96 THR A O 1
ATOM 776 N N . SER A 1 97 ? 7.597 -11.370 4.573 1.00 89.06 97 SER A N 1
ATOM 777 C CA . SER A 1 97 ? 8.519 -12.111 5.450 1.00 89.06 97 SER A CA 1
ATOM 778 C C . SER A 1 97 ? 9.085 -11.272 6.595 1.00 89.06 97 SER A C 1
ATOM 780 O O . SER A 1 97 ? 9.384 -11.822 7.649 1.00 89.06 97 SER A O 1
ATOM 782 N N . PHE A 1 98 ? 9.216 -9.957 6.403 1.00 87.50 98 PHE A N 1
ATOM 783 C CA . PHE A 1 98 ? 9.749 -9.028 7.408 1.00 87.50 98 PHE A CA 1
ATOM 784 C C . PHE A 1 98 ? 8.672 -8.098 7.980 1.00 87.50 98 PHE A C 1
ATOM 786 O O . PHE A 1 98 ? 8.979 -7.017 8.471 1.00 87.50 98 PHE A O 1
ATOM 793 N N . TRP A 1 99 ? 7.401 -8.509 7.929 1.00 84.94 99 TRP A N 1
ATOM 794 C CA . TRP A 1 99 ? 6.256 -7.655 8.259 1.00 84.94 99 TRP A CA 1
ATOM 795 C C . TRP A 1 99 ? 6.309 -7.038 9.665 1.00 84.94 99 TRP A C 1
ATOM 797 O O . TRP A 1 99 ? 5.923 -5.886 9.854 1.00 84.94 99 TRP A O 1
ATOM 807 N N . GLU A 1 100 ? 6.794 -7.791 10.652 1.00 82.31 100 GLU A N 1
ATOM 808 C CA . GLU A 1 100 ? 6.901 -7.349 12.050 1.00 82.31 100 GLU A CA 1
ATOM 809 C C . GLU A 1 100 ? 7.985 -6.286 12.283 1.00 82.31 100 GLU A C 1
ATOM 811 O O . GLU A 1 100 ? 7.951 -5.595 13.297 1.00 82.31 100 GLU A O 1
ATOM 816 N N . GLU A 1 101 ? 8.935 -6.132 11.359 1.00 85.50 101 GLU A N 1
ATOM 817 C CA . GLU A 1 101 ? 10.017 -5.147 11.479 1.00 85.50 101 GLU A CA 1
ATOM 818 C C . GLU A 1 101 ? 9.613 -3.758 10.961 1.00 85.50 101 GLU A C 1
ATOM 820 O O . GLU A 1 101 ? 10.283 -2.775 11.275 1.00 85.50 101 GLU A O 1
ATOM 825 N N . PHE A 1 102 ? 8.527 -3.656 10.186 1.00 84.75 102 PHE A N 1
ATOM 826 C CA . PHE A 1 102 ? 8.088 -2.385 9.613 1.00 84.75 102 PHE A CA 1
ATOM 827 C C . PHE A 1 102 ? 7.240 -1.564 10.582 1.00 84.75 102 PHE A C 1
ATOM 829 O O . PHE A 1 102 ? 6.350 -2.067 11.277 1.00 84.75 102 PHE A O 1
ATOM 836 N N . THR A 1 103 ? 7.465 -0.257 10.549 1.00 84.19 103 THR A N 1
ATOM 837 C CA . THR A 1 103 ? 6.744 0.732 11.347 1.00 84.19 103 THR A CA 1
ATOM 838 C C . THR A 1 103 ? 5.752 1.521 10.495 1.00 84.19 103 THR A C 1
ATOM 840 O O . THR A 1 103 ? 5.671 1.363 9.278 1.00 84.19 103 THR A O 1
ATOM 843 N N . SER A 1 104 ? 4.956 2.386 11.129 1.00 82.38 104 SER A N 1
ATOM 844 C CA . SER A 1 104 ? 4.025 3.264 10.409 1.00 82.38 104 SER A CA 1
ATOM 845 C C . SER A 1 104 ? 4.726 4.243 9.459 1.00 82.38 104 SER A C 1
ATOM 847 O O . SER A 1 104 ? 4.141 4.600 8.441 1.00 82.38 104 SER A O 1
ATOM 849 N N . GLU A 1 105 ? 5.961 4.650 9.770 1.00 84.38 105 GLU A N 1
ATOM 850 C CA . GLU A 1 105 ? 6.726 5.642 8.996 1.00 84.38 105 GLU A CA 1
ATOM 851 C C . GLU A 1 105 ? 7.135 5.095 7.623 1.00 84.38 105 GLU A C 1
ATOM 853 O O . GLU A 1 105 ? 7.027 5.783 6.609 1.00 84.38 105 GLU A O 1
ATOM 858 N N . ASP A 1 106 ? 7.497 3.812 7.558 1.00 85.06 106 ASP A N 1
ATOM 859 C CA . ASP A 1 106 ? 7.943 3.167 6.319 1.00 85.06 106 ASP A CA 1
ATOM 860 C C . ASP A 1 106 ? 6.851 3.176 5.234 1.00 85.06 106 ASP A C 1
ATOM 862 O O . ASP A 1 106 ? 7.123 3.285 4.036 1.00 85.06 106 ASP A O 1
ATOM 866 N N . PHE A 1 107 ? 5.585 3.096 5.649 1.00 83.62 107 PHE A N 1
ATOM 867 C CA . PHE A 1 107 ? 4.447 3.030 4.738 1.00 83.62 107 PHE A CA 1
ATOM 868 C C . PHE A 1 107 ? 3.812 4.381 4.401 1.00 83.62 107 PHE A C 1
ATOM 870 O O . PHE A 1 107 ? 2.872 4.400 3.598 1.00 83.62 107 PHE A O 1
ATOM 877 N N . GLU A 1 108 ? 4.294 5.490 4.964 1.00 81.50 108 GLU A N 1
ATOM 878 C CA . GLU A 1 108 ? 3.743 6.831 4.730 1.00 81.50 108 GLU A CA 1
ATOM 879 C C . GLU A 1 108 ? 3.827 7.234 3.248 1.00 81.50 108 GLU A C 1
ATOM 881 O O . GLU A 1 108 ? 2.896 7.805 2.686 1.00 81.50 108 GLU A O 1
ATOM 886 N N . ALA A 1 109 ? 4.900 6.833 2.561 1.00 81.12 109 ALA A N 1
ATOM 887 C CA . ALA A 1 109 ? 5.110 7.130 1.142 1.00 81.12 109 ALA A CA 1
ATOM 888 C C . ALA A 1 109 ? 4.201 6.332 0.176 1.00 81.12 109 ALA A C 1
ATOM 890 O O . ALA A 1 109 ? 4.207 6.581 -1.043 1.00 81.12 109 ALA A O 1
ATOM 891 N N . MET A 1 110 ? 3.455 5.344 0.687 1.00 84.56 110 MET A N 1
ATOM 892 C CA . MET A 1 110 ? 2.581 4.468 -0.094 1.00 84.56 110 MET A CA 1
ATOM 893 C C . MET A 1 110 ? 1.132 4.962 -0.072 1.00 84.56 110 MET A C 1
ATOM 895 O O . MET A 1 110 ? 0.567 5.229 0.986 1.00 84.56 110 MET A O 1
ATOM 899 N N . SER A 1 111 ? 0.498 5.006 -1.247 1.00 87.38 111 SER A N 1
ATOM 900 C CA . SER A 1 111 ? -0.896 5.434 -1.376 1.00 87.38 111 SER A CA 1
ATOM 901 C C . SER A 1 111 ? -1.867 4.463 -0.693 1.00 87.38 111 SER A C 1
ATOM 903 O O . SER A 1 111 ? -1.669 3.243 -0.703 1.00 87.38 111 SER A O 1
ATOM 905 N N . ALA A 1 112 ? -2.956 4.999 -0.133 1.00 85.75 112 ALA A N 1
ATOM 906 C CA . ALA A 1 112 ? -3.970 4.201 0.556 1.00 85.75 112 ALA A CA 1
ATOM 907 C C . ALA A 1 112 ? -4.574 3.072 -0.312 1.00 85.75 112 ALA A C 1
ATOM 909 O O . ALA A 1 112 ? -4.670 1.948 0.187 1.00 85.75 112 ALA A O 1
ATOM 910 N N . PRO A 1 113 ? -4.899 3.279 -1.609 1.00 87.19 113 PRO A N 1
ATOM 911 C CA . PRO A 1 113 ? -5.445 2.211 -2.451 1.00 87.19 113 PRO A CA 1
ATOM 912 C C . PRO A 1 113 ? -4.443 1.083 -2.719 1.00 87.19 113 PRO A C 1
ATOM 914 O O . PRO A 1 113 ? -4.812 -0.093 -2.701 1.00 87.19 113 PRO A O 1
ATOM 917 N N . LEU A 1 114 ? -3.166 1.424 -2.939 1.00 87.38 114 LEU A N 1
ATOM 918 C CA . LEU A 1 114 ? -2.118 0.429 -3.165 1.00 87.38 114 LEU A CA 1
ATOM 919 C C . LEU A 1 114 ? -1.877 -0.398 -1.906 1.00 87.38 114 LEU A C 1
ATOM 921 O O . LEU A 1 114 ? -1.781 -1.625 -1.981 1.00 87.38 114 LEU A O 1
ATOM 925 N N . MET A 1 115 ? -1.833 0.265 -0.750 1.00 86.44 115 MET A N 1
ATOM 926 C CA . MET A 1 115 ? -1.710 -0.441 0.512 1.00 86.44 115 MET A CA 1
ATOM 927 C C . MET A 1 115 ? -2.889 -1.375 0.746 1.00 86.44 115 MET A C 1
ATOM 929 O O . MET A 1 115 ? -2.709 -2.531 1.120 1.00 86.44 115 MET A O 1
ATOM 933 N N . TYR A 1 116 ? -4.103 -0.878 0.546 1.00 85.62 116 TYR A N 1
ATOM 934 C CA . TYR A 1 116 ? -5.296 -1.673 0.748 1.00 85.62 116 TYR A CA 1
ATOM 935 C C . TYR A 1 116 ? -5.284 -2.931 -0.136 1.00 85.62 116 TYR A C 1
ATOM 937 O O . TYR A 1 116 ? -5.529 -4.038 0.348 1.00 85.62 116 TYR A O 1
ATOM 945 N N . LYS A 1 117 ? -4.900 -2.787 -1.412 1.00 86.44 117 LYS A N 1
ATOM 946 C CA . LYS A 1 117 ? -4.708 -3.912 -2.338 1.00 86.44 117 LYS A CA 1
ATOM 947 C C . LYS A 1 117 ? -3.653 -4.896 -1.829 1.00 86.44 117 LYS A C 1
ATOM 949 O O . LYS A 1 117 ? -3.874 -6.104 -1.903 1.00 86.44 117 LYS A O 1
ATOM 954 N N . PHE A 1 118 ? -2.534 -4.396 -1.300 1.00 87.12 118 PHE A N 1
ATOM 955 C CA . PHE A 1 118 ? -1.490 -5.225 -0.700 1.00 87.12 118 PHE A CA 1
ATOM 956 C C . PHE A 1 118 ? -2.037 -6.039 0.480 1.00 87.12 118 PHE A C 1
ATOM 958 O O . PHE A 1 118 ? -1.987 -7.269 0.431 1.00 87.12 118 PHE A O 1
ATOM 965 N N . LEU A 1 119 ? -2.644 -5.372 1.470 1.00 85.38 119 LEU A N 1
ATOM 966 C CA . LEU A 1 119 ? -3.217 -6.006 2.661 1.00 85.38 119 LEU A CA 1
ATOM 967 C C . LEU A 1 119 ? -4.247 -7.073 2.282 1.00 85.38 119 LEU A C 1
ATOM 969 O O . LEU A 1 119 ? -4.133 -8.206 2.728 1.00 85.38 119 LEU A O 1
ATOM 973 N N . LYS A 1 120 ? -5.179 -6.754 1.376 1.00 84.00 120 LYS A N 1
ATOM 974 C CA . LYS A 1 120 ? -6.206 -7.693 0.893 1.00 84.00 120 LYS A CA 1
ATOM 975 C C . LYS A 1 120 ? -5.619 -8.950 0.245 1.00 84.00 120 LYS A C 1
ATOM 977 O O . LYS A 1 120 ? -6.246 -10.002 0.282 1.00 84.00 120 LYS A O 1
ATOM 982 N N . SER A 1 121 ? -4.458 -8.834 -0.399 1.00 82.88 121 SER A N 1
ATOM 983 C CA . SER A 1 121 ? -3.871 -9.925 -1.185 1.00 82.88 121 SER A CA 1
ATOM 984 C C . SER A 1 121 ? -2.892 -10.815 -0.420 1.00 82.88 121 SER A C 1
ATOM 986 O O . SER A 1 121 ? -2.639 -11.934 -0.867 1.00 82.88 121 SER A O 1
ATOM 988 N N . LYS A 1 122 ? -2.296 -10.321 0.671 1.00 77.00 122 LYS A N 1
ATOM 989 C CA . LYS A 1 122 ? -1.150 -10.980 1.324 1.00 77.00 122 LYS A CA 1
ATOM 990 C C . LYS A 1 122 ? -1.239 -11.091 2.834 1.00 77.00 122 LYS A C 1
ATOM 992 O O . LYS A 1 122 ? -0.550 -11.943 3.381 1.00 77.00 122 LYS A O 1
ATOM 997 N N . VAL A 1 123 ? -2.011 -10.230 3.491 1.00 79.19 123 VAL A N 1
ATOM 998 C CA . VAL A 1 123 ? -1.989 -10.117 4.949 1.00 79.19 123 VAL A CA 1
ATOM 999 C C . VAL A 1 123 ? -3.341 -10.529 5.513 1.00 79.19 123 VAL A C 1
ATOM 1001 O O . VAL A 1 123 ? -4.385 -10.041 5.078 1.00 79.19 123 VAL A O 1
ATOM 1004 N N . ASP A 1 124 ? -3.313 -11.409 6.509 1.00 76.75 124 ASP A N 1
ATOM 1005 C CA . ASP A 1 124 ? -4.507 -11.798 7.249 1.00 76.75 124 ASP A CA 1
ATOM 1006 C C . ASP A 1 124 ? -5.030 -10.605 8.056 1.00 76.75 124 ASP A C 1
ATOM 1008 O O . ASP A 1 124 ? -4.253 -9.828 8.616 1.00 76.75 124 ASP A O 1
ATOM 1012 N N . LEU A 1 125 ? -6.354 -10.452 8.133 1.00 83.25 125 LEU A N 1
ATOM 1013 C CA . LEU A 1 125 ? -7.006 -9.400 8.922 1.00 83.25 125 LEU A CA 1
ATOM 1014 C C . LEU A 1 125 ? -6.520 -7.980 8.545 1.00 83.25 125 LEU A C 1
ATOM 1016 O O . LEU A 1 125 ? -5.821 -7.300 9.310 1.00 83.25 125 LEU A O 1
ATOM 1020 N N . PRO A 1 126 ? -6.899 -7.489 7.350 1.00 84.19 126 PRO A N 1
ATOM 1021 C CA . PRO A 1 126 ? -6.461 -6.191 6.828 1.00 84.19 126 PRO A CA 1
ATOM 1022 C C . PRO A 1 126 ? -6.825 -5.011 7.742 1.00 84.19 126 PRO A C 1
ATOM 1024 O O . PRO A 1 126 ? -6.066 -4.046 7.816 1.00 84.19 126 PRO A O 1
ATOM 1027 N N . LEU A 1 127 ? -7.944 -5.090 8.472 1.00 84.25 127 LEU A N 1
ATOM 1028 C CA . LEU A 1 127 ? -8.380 -4.030 9.381 1.00 84.25 127 LEU A CA 1
ATOM 1029 C C . LEU A 1 127 ? -7.445 -3.891 10.593 1.00 84.25 127 LEU A C 1
ATOM 1031 O O . LEU A 1 127 ? -7.021 -2.782 10.911 1.00 84.25 127 LEU A O 1
ATOM 1035 N N . HIS A 1 128 ? -7.054 -4.996 11.237 1.00 84.62 128 HIS A N 1
ATOM 1036 C CA . HIS A 1 128 ? -6.099 -4.966 12.354 1.00 84.62 128 HIS A CA 1
ATOM 1037 C C . HIS A 1 128 ? -4.755 -4.386 11.927 1.00 84.62 128 HIS A C 1
ATOM 1039 O O . HIS A 1 128 ? -4.175 -3.568 12.638 1.00 84.62 128 HIS A O 1
ATOM 1045 N N . ASN A 1 129 ? -4.281 -4.760 10.740 1.00 85.00 129 ASN A N 1
ATOM 1046 C CA . ASN A 1 129 ? -3.028 -4.245 10.202 1.00 85.00 129 ASN A CA 1
ATOM 1047 C C . ASN A 1 129 ? -3.115 -2.756 9.844 1.00 85.00 129 ASN A C 1
ATOM 1049 O O . ASN A 1 129 ? -2.189 -2.006 10.145 1.00 85.00 129 ASN A O 1
ATOM 1053 N N . ALA A 1 130 ? -4.235 -2.293 9.284 1.00 86.88 130 ALA A N 1
ATOM 1054 C CA . ALA A 1 130 ? -4.459 -0.868 9.041 1.00 86.88 130 ALA A CA 1
ATOM 1055 C C . ALA A 1 130 ? -4.418 -0.055 10.349 1.00 86.88 130 ALA A C 1
ATOM 1057 O O . ALA A 1 130 ? -3.777 0.997 10.404 1.00 86.88 130 ALA A O 1
ATOM 1058 N N . ILE A 1 131 ? -5.011 -0.594 11.420 1.00 85.69 131 ILE A N 1
ATOM 1059 C CA . ILE A 1 131 ? -4.980 0.002 12.760 1.00 85.69 131 ILE A CA 1
ATOM 1060 C C . ILE A 1 131 ? -3.557 0.003 13.327 1.00 85.69 131 ILE A C 1
ATOM 1062 O O . ILE A 1 131 ? -3.117 1.015 13.871 1.00 85.69 131 ILE A O 1
ATOM 1066 N N . ARG A 1 132 ? -2.801 -1.092 13.177 1.00 85.25 132 ARG A N 1
ATOM 1067 C CA . ARG A 1 132 ? -1.397 -1.178 13.619 1.00 85.25 132 ARG A CA 1
ATOM 1068 C C . ARG A 1 132 ? -0.525 -0.115 12.949 1.00 85.25 132 ARG A C 1
ATOM 1070 O O . ARG A 1 132 ? 0.297 0.507 13.614 1.00 85.25 132 ARG A O 1
ATOM 1077 N N . LEU A 1 133 ? -0.747 0.113 11.657 1.00 85.31 133 LEU A N 1
ATOM 1078 C CA . LEU A 1 133 ? -0.021 1.088 10.842 1.00 85.31 133 LEU A CA 1
ATOM 1079 C C . LEU A 1 133 ? -0.514 2.530 11.003 1.00 85.31 133 LEU A C 1
ATOM 1081 O O . LEU A 1 133 ? 0.077 3.428 10.411 1.00 85.31 133 LEU A O 1
ATOM 1085 N N . LYS A 1 134 ? -1.570 2.758 11.793 1.00 86.25 134 LYS A N 1
ATOM 1086 C CA . LYS A 1 134 ? -2.161 4.080 12.045 1.00 86.25 134 LYS A CA 1
ATOM 1087 C C . LYS A 1 134 ? -2.617 4.819 10.785 1.00 86.25 134 LYS A C 1
ATOM 1089 O O . LYS A 1 134 ? -2.497 6.038 10.699 1.00 86.25 134 LYS A O 1
ATOM 1094 N N . ARG A 1 135 ? -3.121 4.087 9.787 1.00 84.88 135 ARG A N 1
ATOM 1095 C CA . ARG A 1 135 ? -3.605 4.688 8.537 1.00 84.88 135 ARG A CA 1
ATOM 1096 C C . ARG A 1 135 ? -5.118 4.715 8.468 1.00 84.88 135 ARG A C 1
ATOM 1098 O O . ARG A 1 135 ? -5.743 3.753 8.021 1.00 84.88 135 ARG A O 1
ATOM 1105 N N . GLU A 1 136 ? -5.674 5.858 8.846 1.00 84.19 136 GLU A N 1
ATOM 1106 C CA . GLU A 1 136 ? -7.112 6.128 8.809 1.00 84.19 136 GLU A CA 1
ATOM 1107 C C . GLU A 1 136 ? -7.671 5.981 7.389 1.00 84.19 136 GLU A C 1
ATOM 1109 O O . GLU A 1 136 ? -8.679 5.308 7.198 1.00 84.19 136 GLU A O 1
ATOM 1114 N N . ASP A 1 137 ? -6.963 6.479 6.374 1.00 87.94 137 ASP A N 1
ATOM 1115 C CA . ASP A 1 137 ? -7.381 6.399 4.967 1.00 87.94 137 ASP A CA 1
ATOM 1116 C C . ASP A 1 137 ? -7.641 4.959 4.500 1.00 87.94 137 ASP A C 1
ATOM 1118 O O . ASP A 1 137 ? -8.596 4.679 3.774 1.00 87.94 137 ASP A O 1
ATOM 1122 N N . VAL A 1 138 ? -6.793 4.019 4.930 1.00 86.44 138 VAL A N 1
ATOM 1123 C CA . VAL A 1 138 ? -6.928 2.597 4.582 1.00 86.44 138 VAL A CA 1
ATOM 1124 C C . VAL A 1 138 ? -8.114 1.978 5.318 1.00 86.44 138 VAL A C 1
ATOM 1126 O O . VAL A 1 138 ? -8.820 1.150 4.742 1.00 86.44 138 VAL A O 1
ATOM 1129 N N . VAL A 1 139 ? -8.366 2.403 6.562 1.00 84.81 139 VAL A N 1
ATOM 1130 C CA . VAL A 1 139 ? -9.562 2.011 7.318 1.00 84.81 139 VAL A CA 1
ATOM 1131 C C . VAL A 1 139 ? -10.816 2.530 6.614 1.00 84.81 139 VAL A C 1
ATOM 1133 O O . VAL A 1 139 ? -11.718 1.742 6.359 1.00 84.81 139 VAL A O 1
ATOM 1136 N N . PHE A 1 140 ? -10.864 3.799 6.207 1.00 84.19 140 PHE A N 1
ATOM 1137 C CA . PHE A 1 140 ? -12.005 4.359 5.474 1.00 84.19 140 PHE A CA 1
ATOM 1138 C C . PHE A 1 140 ? -12.279 3.628 4.159 1.00 84.19 140 PHE A C 1
ATOM 1140 O O . PHE A 1 140 ? -13.433 3.315 3.855 1.00 84.19 140 PHE A O 1
ATOM 1147 N N . LEU A 1 141 ? -11.234 3.307 3.394 1.00 85.50 141 LEU A N 1
ATOM 1148 C CA . LEU A 1 141 ? -11.377 2.564 2.143 1.00 85.50 141 LEU A CA 1
ATOM 1149 C C . LEU A 1 141 ? -11.910 1.146 2.399 1.00 85.50 141 LEU A C 1
ATOM 1151 O O . LEU A 1 141 ? -12.821 0.696 1.705 1.00 85.50 141 LEU A O 1
ATOM 1155 N N . PHE A 1 142 ? -11.419 0.481 3.450 1.00 84.25 142 PHE A N 1
ATOM 1156 C CA . PHE A 1 142 ? -11.938 -0.811 3.895 1.00 84.25 142 PHE A CA 1
ATOM 1157 C C . PHE A 1 142 ? -13.420 -0.728 4.295 1.00 84.25 142 PHE A C 1
ATOM 1159 O O . PHE A 1 142 ? -14.218 -1.556 3.861 1.00 84.25 142 PHE A O 1
ATOM 1166 N N . LEU A 1 143 ? -13.811 0.279 5.081 1.00 81.25 143 LEU A N 1
ATOM 1167 C CA . LEU A 1 143 ? -15.199 0.461 5.516 1.00 81.25 143 LEU A CA 1
ATOM 1168 C C . LEU A 1 143 ? -16.141 0.735 4.333 1.00 81.25 143 LEU A C 1
ATOM 1170 O O . LEU A 1 143 ? -17.245 0.195 4.289 1.00 81.25 143 LEU A O 1
ATOM 1174 N N . THR A 1 144 ? -15.682 1.521 3.355 1.00 81.44 144 THR A N 1
ATOM 1175 C CA . THR A 1 144 ? -16.448 1.852 2.144 1.00 81.44 144 THR A CA 1
ATOM 1176 C C . THR A 1 144 ? -16.684 0.619 1.270 1.00 81.44 144 THR A C 1
ATOM 1178 O O . THR A 1 144 ? -17.788 0.427 0.768 1.00 81.44 144 THR A O 1
ATOM 1181 N N . GLU A 1 145 ? -15.681 -0.250 1.096 1.00 79.88 145 GLU A N 1
ATOM 1182 C CA . GLU A 1 145 ? -15.837 -1.461 0.276 1.00 79.88 145 GLU A CA 1
ATOM 1183 C C . GLU A 1 145 ? -16.677 -2.542 0.974 1.00 79.88 145 GLU A C 1
ATOM 1185 O O . GLU A 1 145 ? -17.469 -3.224 0.324 1.00 79.88 145 GLU A O 1
ATOM 1190 N N . TYR A 1 146 ? -16.539 -2.702 2.295 1.00 74.19 146 TYR A N 1
ATOM 1191 C CA . TYR A 1 146 ? -17.200 -3.772 3.053 1.00 74.19 146 TYR A CA 1
ATOM 1192 C C . TYR A 1 146 ? -18.508 -3.364 3.730 1.00 74.19 146 TYR A C 1
ATOM 1194 O O . TYR A 1 146 ? -18.968 -4.085 4.612 1.00 74.19 146 TYR A O 1
ATOM 1202 N N . GLN A 1 147 ? -19.151 -2.272 3.311 1.00 66.38 147 GLN A N 1
ATOM 1203 C CA . GLN A 1 147 ? -20.359 -1.741 3.955 1.00 66.38 147 GLN A CA 1
ATOM 1204 C C . GLN A 1 147 ? -21.468 -2.795 4.182 1.00 66.38 147 GLN A C 1
ATOM 1206 O O . GLN A 1 147 ? -22.182 -2.731 5.178 1.00 66.38 147 GLN A O 1
ATOM 1211 N N . SER A 1 148 ? -21.582 -3.809 3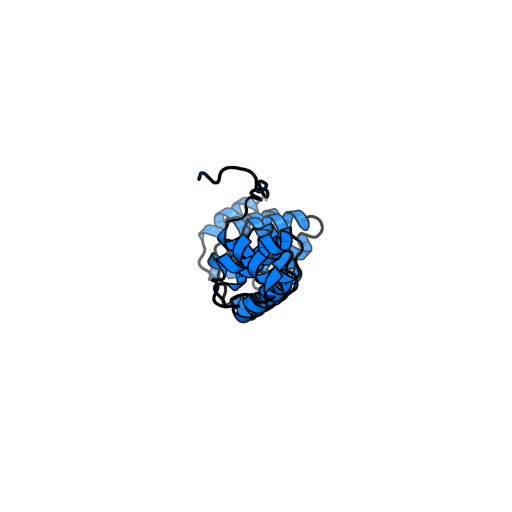.316 1.00 64.12 148 SER A N 1
ATOM 1212 C CA . SER A 1 148 ? -22.571 -4.895 3.429 1.00 64.12 148 SER A CA 1
ATOM 1213 C C . SER A 1 148 ? -22.193 -6.039 4.387 1.00 64.12 148 SER A C 1
ATOM 1215 O O . SER A 1 148 ? -23.079 -6.742 4.864 1.00 64.12 148 SER A O 1
ATOM 1217 N N . GLN A 1 149 ? -20.905 -6.241 4.683 1.00 69.75 149 GLN A N 1
ATOM 1218 C CA . GLN A 1 149 ? -20.381 -7.305 5.567 1.00 69.75 149 GLN A CA 1
ATOM 1219 C C . GLN A 1 149 ? -19.599 -6.735 6.759 1.00 69.75 149 GLN A C 1
ATOM 1221 O O . GLN A 1 149 ? -18.799 -7.419 7.404 1.00 69.75 149 GLN A O 1
ATOM 1226 N N . LEU A 1 150 ? -19.823 -5.455 7.032 1.00 67.94 150 LEU A N 1
ATOM 1227 C CA . LEU A 1 150 ? -19.013 -4.648 7.922 1.00 67.94 150 LEU A CA 1
ATOM 1228 C C . LEU A 1 150 ? -19.016 -5.191 9.350 1.00 67.94 150 LEU A C 1
ATOM 1230 O O . LEU A 1 150 ? -17.968 -5.339 9.968 1.00 67.94 150 LEU A O 1
ATOM 1234 N N . THR A 1 151 ? -20.186 -5.586 9.837 1.00 62.72 151 THR A N 1
ATOM 1235 C CA . THR A 1 151 ? -20.387 -6.146 11.177 1.00 62.72 151 THR A CA 1
ATOM 1236 C C . THR A 1 151 ? -19.677 -7.479 11.396 1.00 62.72 151 THR A C 1
ATOM 1238 O O . THR A 1 151 ? -19.237 -7.748 12.513 1.00 62.72 151 THR A O 1
ATOM 1241 N N . ALA A 1 152 ? -19.520 -8.303 10.355 1.00 68.00 152 ALA A N 1
ATOM 1242 C CA . ALA A 1 152 ? -18.755 -9.544 10.456 1.00 68.00 152 ALA A CA 1
ATOM 1243 C C . ALA A 1 152 ? -17.253 -9.243 10.551 1.00 68.00 152 ALA A C 1
ATOM 1245 O O . ALA A 1 152 ? -16.586 -9.714 11.466 1.00 68.00 152 ALA A O 1
ATOM 1246 N N . LYS A 1 153 ? -16.746 -8.383 9.660 1.00 72.62 153 LYS A N 1
ATOM 1247 C CA . LYS A 1 153 ? -15.313 -8.077 9.552 1.00 72.62 153 LYS A CA 1
ATOM 1248 C C . LYS A 1 153 ? -14.768 -7.177 10.659 1.00 72.62 153 LYS A C 1
ATOM 1250 O O . LYS A 1 153 ? -13.615 -7.322 11.049 1.00 72.62 153 LYS A O 1
ATOM 1255 N N . ILE A 1 154 ? -15.575 -6.261 11.194 1.00 75.31 154 ILE A N 1
ATOM 1256 C CA . ILE A 1 154 ? -15.170 -5.379 12.302 1.00 75.31 154 ILE A CA 1
ATOM 1257 C C . ILE A 1 154 ? -14.988 -6.155 13.612 1.00 75.31 154 ILE A C 1
ATOM 1259 O O . ILE A 1 154 ? -14.215 -5.731 14.468 1.00 75.31 154 ILE A O 1
ATOM 1263 N N . ASN A 1 155 ? -15.669 -7.290 13.770 1.00 74.44 155 ASN A N 1
ATOM 1264 C CA . ASN A 1 155 ? -15.603 -8.101 14.983 1.00 74.44 155 ASN A CA 1
ATOM 1265 C C . ASN A 1 155 ? -14.696 -9.335 14.832 1.00 74.44 155 ASN A C 1
ATOM 1267 O O . ASN A 1 155 ? -14.612 -10.145 15.758 1.00 74.44 155 ASN A O 1
ATOM 1271 N N . GLU A 1 156 ? -14.002 -9.485 13.697 1.00 78.62 156 GLU A N 1
ATOM 1272 C CA . GLU A 1 156 ? -13.002 -10.539 13.528 1.00 78.62 156 GLU A CA 1
ATOM 1273 C C . GLU A 1 156 ? -11.896 -10.386 14.576 1.00 78.62 156 GLU A C 1
ATOM 1275 O O . GLU A 1 156 ? -11.455 -9.283 14.901 1.00 78.62 156 GLU A O 1
ATOM 1280 N N . ARG A 1 157 ? -11.448 -11.505 15.139 1.00 78.25 157 ARG A N 1
ATOM 1281 C CA . ARG A 1 157 ? -10.386 -11.522 16.146 1.00 78.25 157 ARG A CA 1
ATOM 1282 C C . ARG A 1 157 ? -9.075 -11.916 15.489 1.00 78.25 157 ARG A C 1
ATOM 1284 O O . ARG A 1 157 ? -9.063 -12.771 14.608 1.00 78.25 157 ARG A O 1
ATOM 1291 N N . ASN A 1 158 ? -7.983 -11.288 15.916 1.00 79.00 158 ASN A N 1
ATOM 1292 C CA . ASN A 1 158 ? -6.651 -11.722 15.508 1.00 79.00 158 ASN A CA 1
ATOM 1293 C C . ASN A 1 158 ? -6.193 -12.964 16.282 1.00 79.00 158 ASN A C 1
ATOM 1295 O O . ASN A 1 158 ? -6.878 -13.435 17.185 1.00 79.00 158 ASN A O 1
ATOM 129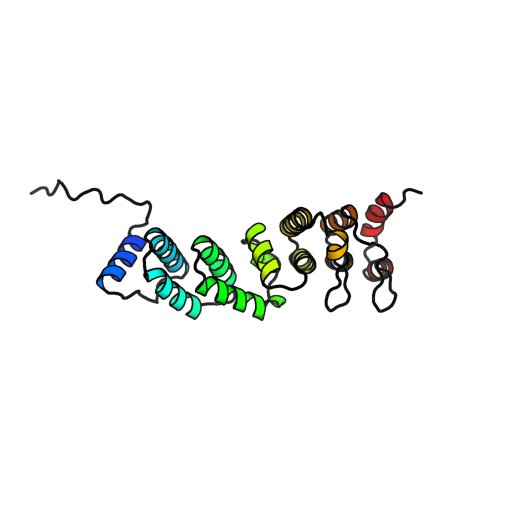9 N N . ASN A 1 159 ? -4.998 -13.456 15.954 1.00 77.44 159 ASN A N 1
ATOM 1300 C CA . ASN A 1 159 ? -4.367 -14.600 16.624 1.00 77.44 159 ASN A CA 1
ATOM 1301 C C . ASN A 1 159 ? -4.139 -14.389 18.137 1.00 77.44 159 ASN A C 1
ATOM 1303 O O . ASN A 1 159 ? -3.842 -15.340 18.851 1.00 77.44 159 ASN A O 1
ATOM 1307 N N . GLU A 1 160 ? -4.269 -13.155 18.628 1.00 70.50 160 GLU A N 1
ATOM 1308 C CA . GLU A 1 160 ? -4.186 -12.786 20.045 1.00 70.50 160 GLU A CA 1
ATOM 1309 C C . GLU A 1 160 ? -5.578 -12.591 20.684 1.00 70.50 160 GLU A C 1
ATOM 1311 O O . GLU A 1 160 ? -5.691 -11.971 21.744 1.00 70.50 160 GLU A O 1
ATOM 1316 N N . ASP A 1 161 ? -6.641 -13.065 20.024 1.00 73.69 161 ASP A N 1
ATOM 1317 C CA . ASP A 1 161 ? -8.053 -12.869 20.381 1.00 73.69 161 ASP A CA 1
ATOM 1318 C C . ASP A 1 161 ? -8.493 -11.389 20.469 1.00 73.69 161 ASP A C 1
ATOM 1320 O O . ASP A 1 161 ? -9.523 -11.053 21.063 1.00 73.69 161 ASP A O 1
ATOM 1324 N N . LEU A 1 162 ? -7.749 -10.467 19.850 1.00 73.25 162 LEU A N 1
ATOM 1325 C CA . LEU A 1 162 ? -8.038 -9.034 19.890 1.00 73.25 162 LEU A CA 1
ATOM 1326 C C . LEU A 1 162 ? -9.013 -8.615 18.793 1.00 73.25 162 LEU A C 1
ATOM 1328 O O . LEU A 1 162 ? -8.779 -8.813 17.600 1.00 73.25 162 LEU A O 1
ATOM 1332 N N . CYS A 1 163 ? -10.071 -7.929 19.218 1.00 78.88 163 CYS A N 1
ATOM 1333 C CA . CYS A 1 163 ? -10.955 -7.156 18.351 1.00 78.88 163 CYS A CA 1
ATOM 1334 C C . CYS A 1 163 ? -10.218 -5.904 17.811 1.00 78.88 163 CYS A C 1
ATOM 1336 O O . CYS A 1 163 ? -9.419 -5.313 18.551 1.00 78.88 163 CYS A O 1
ATOM 1338 N N . PRO A 1 164 ? -10.513 -5.427 16.585 1.00 80.00 164 PRO A N 1
ATOM 1339 C CA . PRO A 1 164 ? -9.986 -4.176 16.031 1.00 80.00 164 PRO A CA 1
ATOM 1340 C C . PRO A 1 164 ? -10.098 -2.986 16.989 1.00 80.00 164 PRO A C 1
ATOM 1342 O O . PRO A 1 164 ? -9.146 -2.224 17.161 1.00 80.00 164 PRO A O 1
ATOM 1345 N N . LEU A 1 165 ? -11.227 -2.880 17.696 1.00 77.44 165 LEU A N 1
ATOM 1346 C CA . LEU A 1 165 ? -11.450 -1.842 18.699 1.00 77.44 165 LEU A CA 1
ATOM 1347 C C . LEU A 1 165 ? -10.465 -1.944 19.878 1.00 77.44 165 LEU A C 1
ATOM 1349 O O . LEU A 1 165 ? -9.923 -0.934 20.330 1.00 77.44 165 LEU A O 1
ATOM 1353 N N . ALA A 1 166 ? -10.168 -3.163 20.342 1.00 74.94 166 ALA A N 1
ATOM 1354 C CA . ALA A 1 166 ? -9.186 -3.394 21.402 1.00 74.94 166 ALA A CA 1
ATOM 1355 C C . ALA A 1 166 ? -7.787 -2.929 20.975 1.00 74.94 166 ALA A C 1
ATOM 1357 O O . ALA A 1 166 ? -7.066 -2.317 21.768 1.00 74.94 166 ALA A O 1
ATOM 1358 N N . LEU A 1 167 ? -7.426 -3.182 19.715 1.00 79.50 167 LEU A N 1
ATOM 1359 C CA . LEU A 1 167 ? -6.141 -2.791 19.145 1.00 79.50 167 LEU A CA 1
ATOM 1360 C C . LEU A 1 167 ? -6.025 -1.268 18.976 1.00 79.50 167 LEU A C 1
ATOM 1362 O O . LEU A 1 167 ? -5.015 -0.681 19.378 1.00 79.50 167 LEU A O 1
ATOM 1366 N N . ALA A 1 168 ? -7.062 -0.607 18.452 1.00 78.81 168 ALA A N 1
ATOM 1367 C CA . ALA A 1 168 ? -7.105 0.853 18.305 1.00 78.81 168 ALA A CA 1
ATOM 1368 C C . ALA A 1 168 ? -6.915 1.552 19.657 1.00 78.81 168 ALA A C 1
ATOM 1370 O O . ALA A 1 168 ? -6.144 2.504 19.813 1.00 78.81 168 ALA A O 1
ATOM 1371 N N . LEU A 1 169 ? -7.545 1.009 20.691 1.00 75.94 169 LEU A N 1
ATOM 1372 C CA . LEU A 1 169 ? -7.466 1.585 22.015 1.00 75.94 169 LEU A CA 1
ATOM 1373 C C . LEU A 1 169 ? -6.166 1.226 22.750 1.00 75.94 169 LEU A C 1
ATOM 1375 O O . LEU A 1 169 ? -5.653 2.062 23.495 1.00 75.94 169 LEU A O 1
ATOM 1379 N N . GLN A 1 170 ? -5.552 0.062 22.506 1.00 75.31 170 GLN A N 1
ATOM 1380 C CA . GLN A 1 170 ? -4.191 -0.241 22.976 1.00 75.31 170 GLN A CA 1
ATOM 1381 C C . GLN A 1 170 ? -3.179 0.753 22.390 1.00 75.31 170 GLN A C 1
ATOM 1383 O O . GLN A 1 170 ? -2.394 1.347 23.136 1.00 75.31 170 GLN A O 1
ATOM 1388 N N . THR A 1 171 ? -3.293 1.029 21.091 1.00 76.50 171 THR A N 1
ATOM 1389 C CA . THR A 1 171 ? -2.431 1.950 20.331 1.00 76.50 171 THR A CA 1
ATOM 1390 C C . THR A 1 171 ? -2.741 3.442 20.543 1.00 76.50 171 THR A C 1
ATOM 1392 O O . THR A 1 171 ? -2.018 4.280 20.012 1.00 76.50 171 THR A O 1
ATOM 1395 N N . LYS A 1 172 ? -3.730 3.786 21.391 1.00 76.69 172 LYS A N 1
ATOM 1396 C CA . LYS A 1 172 ? -4.151 5.169 21.741 1.00 76.69 172 LYS A CA 1
ATOM 1397 C C . LYS A 1 172 ? -4.763 5.960 20.571 1.00 76.69 172 LYS A C 1
ATOM 1399 O O . LYS A 1 172 ? -4.696 7.184 20.562 1.00 76.69 172 LYS A O 1
ATOM 1404 N N . GLN A 1 173 ? -5.381 5.287 19.609 1.00 78.06 173 GLN A N 1
ATOM 1405 C CA . GLN A 1 173 ? -5.949 5.920 18.420 1.00 78.06 173 GLN A CA 1
ATOM 1406 C C . GLN A 1 173 ? -7.443 6.187 18.609 1.00 78.06 173 GLN A C 1
ATOM 1408 O O . GLN A 1 173 ? -8.284 5.353 18.281 1.00 78.06 173 GLN A O 1
ATOM 1413 N N . ILE A 1 174 ? -7.756 7.346 19.195 1.00 75.00 174 ILE A N 1
ATOM 1414 C CA . ILE A 1 174 ? -9.122 7.712 19.603 1.00 75.00 174 ILE A CA 1
ATOM 1415 C C . ILE A 1 174 ? -10.034 7.892 18.383 1.00 75.00 174 ILE A C 1
ATOM 1417 O O . ILE A 1 174 ? -11.070 7.243 18.319 1.00 75.00 174 ILE A O 1
ATOM 1421 N N . HIS A 1 175 ? -9.614 8.674 17.384 1.00 78.56 175 HIS A N 1
ATOM 1422 C CA . HIS A 1 175 ? -10.407 8.932 16.173 1.00 78.56 175 HIS A CA 1
ATOM 1423 C C . HIS A 1 175 ? -10.748 7.649 15.402 1.00 78.56 175 HIS A C 1
ATOM 1425 O O . HIS A 1 175 ? -11.891 7.439 14.991 1.00 78.56 175 HIS A O 1
ATOM 1431 N N . MET A 1 176 ? -9.790 6.726 15.269 1.00 79.25 176 MET A N 1
ATOM 1432 C CA . MET A 1 176 ? -10.072 5.424 14.663 1.00 79.25 176 MET A CA 1
ATOM 1433 C C . MET A 1 176 ? -11.035 4.583 15.503 1.00 79.25 176 MET A C 1
ATOM 1435 O O . MET A 1 176 ? -11.905 3.924 14.942 1.00 79.25 176 MET A O 1
ATOM 1439 N N . ALA A 1 177 ? -10.900 4.592 16.834 1.00 75.81 177 ALA A N 1
ATOM 1440 C CA . ALA A 1 177 ? -11.827 3.884 17.713 1.00 75.81 177 ALA A CA 1
ATOM 1441 C C . ALA A 1 177 ? -13.252 4.447 17.590 1.00 75.81 177 ALA A C 1
ATOM 1443 O O . ALA A 1 177 ? -14.195 3.672 17.459 1.00 75.81 177 ALA A O 1
ATOM 1444 N N . GLU A 1 178 ? -13.408 5.772 17.549 1.00 76.50 178 GLU A N 1
ATOM 1445 C CA . GLU A 1 178 ? -14.693 6.439 17.313 1.00 76.50 178 GLU A CA 1
ATOM 1446 C C . GLU A 1 178 ? -15.281 6.055 15.955 1.00 76.50 178 GLU A C 1
ATOM 1448 O O . GLU A 1 178 ? -16.449 5.679 15.878 1.00 76.50 178 GLU A O 1
ATOM 1453 N N . THR A 1 179 ? -14.461 6.055 14.901 1.00 79.94 179 THR A N 1
ATOM 1454 C CA . THR A 1 179 ? -14.884 5.642 13.557 1.00 79.94 179 THR A CA 1
ATOM 1455 C C . THR A 1 179 ? -15.372 4.193 13.563 1.00 79.94 179 THR A C 1
ATOM 1457 O O . THR A 1 179 ? -16.459 3.910 13.069 1.00 79.94 179 THR A O 1
ATOM 1460 N N . ILE A 1 180 ? -14.626 3.274 14.177 1.00 78.44 180 ILE A N 1
ATOM 1461 C CA . ILE A 1 180 ? -14.983 1.851 14.269 1.00 78.44 180 ILE A CA 1
ATOM 1462 C C . ILE A 1 180 ? -16.291 1.652 15.060 1.00 78.44 180 ILE A C 1
ATOM 1464 O O . ILE A 1 180 ? -17.151 0.882 14.633 1.00 78.44 180 ILE A O 1
ATOM 1468 N N . VAL A 1 181 ? -16.485 2.379 16.166 1.00 76.12 181 VAL A N 1
ATOM 1469 C CA . VAL A 1 181 ? -17.723 2.332 16.969 1.00 76.12 181 VAL A CA 1
ATOM 1470 C C . VAL A 1 181 ? -18.918 2.888 16.194 1.00 76.12 181 VAL A C 1
ATOM 1472 O O . VAL A 1 181 ? -19.973 2.256 16.182 1.00 76.12 181 VAL A O 1
ATOM 1475 N N . CYS A 1 182 ? -18.755 4.011 15.485 1.00 76.31 182 CYS A N 1
ATOM 1476 C CA . CYS A 1 182 ? -19.813 4.588 14.647 1.00 76.31 182 CYS A CA 1
ATOM 1477 C C . CYS A 1 182 ? -20.289 3.621 13.553 1.00 76.31 182 CYS A C 1
ATOM 1479 O O . CYS A 1 182 ? -21.444 3.671 13.141 1.00 76.31 182 CYS A O 1
ATOM 1481 N N . HIS A 1 183 ? -19.413 2.720 13.107 1.00 74.19 183 HIS A N 1
ATOM 1482 C CA . HIS A 1 183 ? -19.702 1.725 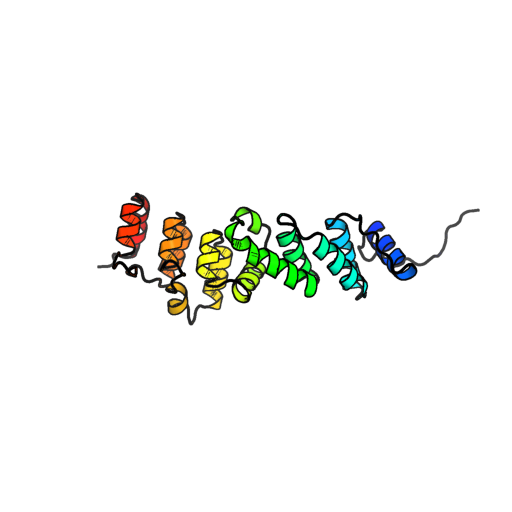12.078 1.00 74.19 183 HIS A CA 1
ATOM 1483 C C . HIS A 1 183 ? -20.222 0.383 12.636 1.00 74.19 183 HIS A C 1
ATOM 1485 O O . HIS A 1 183 ? -20.319 -0.592 11.890 1.00 74.19 183 HIS A O 1
ATOM 1491 N N . GLY A 1 184 ? -20.596 0.322 13.921 1.00 71.12 184 GLY A N 1
ATOM 1492 C CA . GLY A 1 184 ? -21.288 -0.830 14.513 1.00 71.12 184 GLY A CA 1
ATOM 1493 C C . GLY A 1 184 ? -20.378 -1.894 15.132 1.00 71.12 184 GLY A C 1
ATOM 1494 O O . GLY A 1 184 ? -20.754 -3.065 15.180 1.00 71.12 184 GLY A O 1
ATOM 1495 N N . ALA A 1 185 ? -19.183 -1.515 15.596 1.00 73.69 185 ALA A N 1
ATOM 1496 C CA . ALA A 1 185 ? -18.329 -2.416 16.368 1.00 73.69 185 ALA A CA 1
ATOM 1497 C C . ALA A 1 185 ? -18.956 -2.800 17.713 1.00 73.69 185 ALA A C 1
ATOM 1499 O O . ALA A 1 185 ? -19.495 -1.945 18.421 1.00 73.69 185 ALA A O 1
ATOM 1500 N N . ASP A 1 186 ? -18.824 -4.071 18.101 1.00 70.62 186 ASP A N 1
ATOM 1501 C CA . ASP A 1 186 ? -19.346 -4.543 19.380 1.00 70.62 186 ASP A CA 1
ATOM 1502 C C . ASP A 1 186 ? -18.422 -4.135 20.540 1.00 70.62 186 ASP A C 1
ATOM 1504 O O . ASP A 1 186 ? -17.367 -4.732 20.797 1.00 70.62 186 ASP A O 1
ATOM 1508 N N . VAL A 1 187 ? -18.845 -3.092 21.258 1.00 67.25 187 VAL A N 1
ATOM 1509 C CA . VAL A 1 187 ? -18.148 -2.528 22.425 1.00 67.25 187 VAL A CA 1
ATOM 1510 C C . VAL A 1 187 ? -18.143 -3.500 23.612 1.00 67.25 187 VAL A C 1
ATOM 1512 O O . VAL A 1 187 ? -17.266 -3.421 24.476 1.00 67.25 187 VAL A O 1
ATOM 1515 N N . ASN A 1 188 ? -19.071 -4.460 23.637 1.00 65.25 188 ASN A N 1
ATOM 1516 C CA . ASN A 1 188 ? -19.201 -5.439 24.713 1.00 65.25 188 ASN A CA 1
ATOM 1517 C C . ASN A 1 188 ? -18.447 -6.742 24.444 1.00 65.25 188 ASN A C 1
ATOM 1519 O O . ASN A 1 188 ? -18.515 -7.661 25.266 1.00 65.25 188 ASN A O 1
ATOM 1523 N N . SER A 1 189 ? -17.706 -6.836 23.336 1.00 64.44 189 SER A N 1
ATOM 1524 C CA . SER A 1 189 ? -16.972 -8.056 23.022 1.00 64.44 189 SER A CA 1
ATOM 1525 C C . SER A 1 189 ? -15.986 -8.425 24.144 1.00 64.44 189 SER A C 1
ATOM 1527 O O . SER A 1 189 ? -15.234 -7.602 24.684 1.00 64.44 189 SER A O 1
ATOM 1529 N N . SER A 1 190 ? -16.053 -9.694 24.554 1.00 63.91 190 SER A N 1
ATOM 1530 C CA . SER A 1 190 ? -15.251 -10.272 25.630 1.00 63.91 190 SER A CA 1
ATOM 1531 C C . SER A 1 190 ? -14.141 -11.156 25.067 1.00 63.91 190 SER A C 1
ATOM 1533 O O . SER A 1 190 ? -14.337 -11.921 24.119 1.00 63.91 190 SER A O 1
ATOM 1535 N N . ASP A 1 191 ? -12.955 -11.029 25.655 1.00 63.16 191 ASP A N 1
ATOM 1536 C CA . ASP A 1 191 ? -11.790 -11.875 25.379 1.00 63.16 191 ASP A CA 1
ATOM 1537 C C . ASP A 1 191 ? -12.073 -13.344 25.772 1.00 63.16 191 ASP A C 1
ATOM 1539 O O . ASP A 1 191 ? -12.989 -13.611 26.553 1.00 63.16 191 ASP A O 1
ATOM 1543 N N . SER A 1 192 ? -11.264 -14.305 25.316 1.00 60.53 192 SER A N 1
ATOM 1544 C CA . SER A 1 192 ? -11.361 -15.725 25.715 1.00 60.53 192 SER A CA 1
ATOM 1545 C C . SER A 1 192 ? -11.230 -15.935 27.233 1.00 60.53 192 SER A C 1
ATOM 1547 O O . SER A 1 192 ? -11.694 -16.930 27.785 1.00 60.53 192 SER A O 1
ATOM 1549 N N . LYS A 1 193 ? -10.676 -14.943 27.940 1.00 58.53 193 LYS A N 1
ATOM 1550 C CA . LYS A 1 193 ? -10.604 -14.864 29.410 1.00 58.53 193 LYS A CA 1
ATOM 1551 C C . LYS A 1 193 ? -11.832 -14.221 30.076 1.00 58.53 193 LYS A C 1
ATOM 1553 O O . LYS A 1 193 ? -11.766 -13.889 31.257 1.00 58.53 193 LYS A O 1
ATOM 1558 N N . GLY A 1 194 ? -12.907 -13.953 29.333 1.00 60.94 194 GLY A N 1
ATOM 1559 C CA . GLY A 1 194 ? -14.129 -13.307 29.832 1.00 60.94 194 GLY A CA 1
ATOM 1560 C C . GLY A 1 194 ? -13.953 -11.837 30.230 1.00 60.94 194 GLY A C 1
ATOM 1561 O O . GLY A 1 194 ? -14.843 -11.243 30.830 1.00 60.94 194 GLY A O 1
ATOM 1562 N N . ARG A 1 195 ? -12.803 -11.228 29.916 1.00 62.12 195 ARG A N 1
ATOM 1563 C CA . ARG A 1 195 ? -12.544 -9.815 30.208 1.00 62.12 195 ARG A CA 1
ATOM 1564 C C . ARG A 1 195 ? -13.202 -8.966 29.131 1.00 62.12 195 ARG A C 1
ATOM 1566 O O . ARG A 1 195 ? -12.832 -9.064 27.962 1.00 62.12 195 ARG A O 1
ATOM 1573 N N . THR A 1 196 ? -14.144 -8.123 29.532 1.00 66.38 196 THR A N 1
ATOM 1574 C CA . THR A 1 196 ? -14.732 -7.105 28.657 1.00 66.38 196 THR A CA 1
ATOM 1575 C C . THR A 1 196 ? -13.651 -6.116 28.223 1.00 66.38 196 THR A C 1
ATOM 1577 O O . THR A 1 196 ? -12.774 -5.768 29.022 1.00 66.38 196 THR A O 1
ATOM 1580 N N . LEU A 1 197 ? -13.741 -5.622 26.986 1.00 65.69 197 LEU A N 1
ATOM 1581 C CA . LEU A 1 197 ? -12.968 -4.487 26.456 1.00 65.69 197 LEU A CA 1
ATOM 1582 C C . LEU A 1 197 ? -12.720 -3.390 27.513 1.00 65.69 197 LEU A C 1
ATOM 1584 O O . LEU A 1 197 ? -11.583 -2.965 27.715 1.00 65.69 197 LEU A O 1
ATOM 1588 N N . LEU A 1 198 ? -13.760 -3.030 28.274 1.00 60.53 198 LEU A N 1
ATOM 1589 C CA . LEU A 1 198 ? -13.719 -2.051 29.364 1.00 60.53 198 LEU A CA 1
ATOM 1590 C C . LEU A 1 198 ? -12.652 -2.343 30.439 1.00 60.53 198 LEU A C 1
ATOM 1592 O O . LEU A 1 198 ? -11.917 -1.441 30.842 1.00 60.53 198 LEU A O 1
ATOM 1596 N N . ILE A 1 199 ? -12.526 -3.597 30.887 1.00 60.03 199 ILE A N 1
ATOM 1597 C CA . ILE A 1 199 ? -11.551 -3.996 31.917 1.00 60.03 199 ILE A CA 1
ATOM 1598 C C . ILE A 1 199 ? -10.127 -3.826 31.381 1.00 60.03 199 ILE A C 1
ATOM 1600 O O . ILE A 1 199 ? -9.237 -3.374 32.102 1.00 60.03 199 ILE A O 1
ATOM 1604 N N . LYS A 1 200 ? -9.906 -4.119 30.095 1.00 62.06 200 LYS A N 1
ATOM 1605 C CA . LYS A 1 200 ? -8.603 -3.914 29.450 1.00 62.06 200 LYS A CA 1
ATOM 1606 C C . LYS A 1 200 ? -8.257 -2.423 29.336 1.00 62.06 200 LYS A C 1
ATOM 1608 O O . LYS A 1 200 ? -7.091 -2.069 29.503 1.00 62.06 200 LYS A O 1
ATOM 1613 N N . PHE A 1 201 ? -9.246 -1.546 29.138 1.00 60.00 201 PHE A N 1
ATOM 1614 C CA . PHE A 1 201 ? -9.035 -0.090 29.149 1.00 60.00 201 PHE A CA 1
ATOM 1615 C C . PHE A 1 201 ? -8.723 0.481 30.516 1.00 60.00 201 PHE A C 1
ATOM 1617 O O . PHE A 1 201 ? -7.826 1.317 30.629 1.00 60.00 201 PHE A O 1
ATOM 1624 N N . LEU A 1 20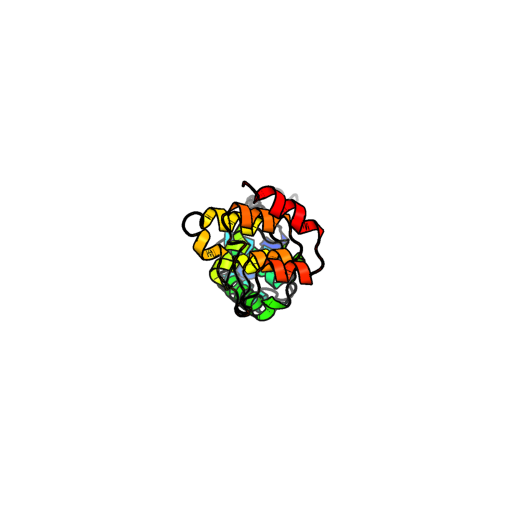2 ? -9.413 -0.004 31.545 1.00 57.59 202 LEU A N 1
ATOM 1625 C CA . LEU A 1 202 ? -9.160 0.384 32.928 1.00 57.59 202 LEU A CA 1
ATOM 1626 C C . LEU A 1 202 ? -7.744 -0.012 33.364 1.00 57.59 202 LEU A C 1
ATOM 1628 O O . LEU A 1 202 ? -7.017 0.818 33.904 1.00 57.59 202 LEU A O 1
ATOM 1632 N N . LEU A 1 203 ? -7.305 -1.233 33.037 1.00 56.25 203 LEU A N 1
ATOM 1633 C CA . LEU A 1 203 ? -5.935 -1.688 33.310 1.00 56.25 203 LEU A CA 1
ATOM 1634 C C . LEU A 1 203 ? -4.868 -0.886 32.546 1.00 56.25 203 LEU A C 1
ATOM 1636 O O . LEU A 1 203 ? -3.745 -0.756 33.023 1.00 56.25 203 LEU A O 1
ATOM 1640 N N . ALA A 1 204 ? -5.206 -0.324 31.381 1.00 57.00 204 ALA A N 1
ATOM 1641 C CA . ALA A 1 204 ? -4.289 0.491 30.583 1.00 57.00 204 ALA A CA 1
ATOM 1642 C C . ALA A 1 204 ? -4.134 1.945 31.086 1.00 57.00 204 ALA A C 1
ATOM 1644 O O . ALA A 1 204 ? -3.381 2.707 30.477 1.00 57.00 204 ALA A O 1
ATOM 1645 N N . GLY A 1 205 ? -4.831 2.352 32.159 1.00 52.16 205 GLY A N 1
ATOM 1646 C CA . GLY A 1 205 ? -4.673 3.669 32.797 1.00 52.16 205 GLY A CA 1
ATOM 1647 C C . GLY A 1 205 ? -5.197 4.859 31.979 1.00 52.16 205 GLY A C 1
ATOM 1648 O O . GLY A 1 205 ? -4.777 5.994 32.198 1.00 52.16 205 GLY A O 1
ATOM 1649 N N . LYS A 1 206 ? -6.092 4.629 31.008 1.00 54.53 206 LYS A N 1
ATOM 1650 C CA . LYS A 1 206 ? -6.577 5.652 30.059 1.00 54.53 206 LYS A CA 1
ATOM 1651 C C . LYS A 1 206 ? -7.958 6.182 30.453 1.00 54.53 206 LYS A C 1
ATOM 1653 O O . LYS A 1 206 ? -8.956 5.884 29.806 1.00 54.53 206 LYS A O 1
ATOM 1658 N N . ILE A 1 207 ? -7.996 7.001 31.502 1.00 48.66 207 ILE A N 1
ATOM 1659 C CA . ILE A 1 207 ? -9.224 7.595 32.068 1.00 48.66 207 ILE A CA 1
ATOM 1660 C C . ILE A 1 207 ? -9.926 8.542 31.064 1.00 48.66 207 ILE A C 1
ATOM 1662 O O . ILE A 1 207 ? -11.146 8.653 31.059 1.00 48.66 207 ILE A O 1
ATOM 1666 N N . ALA A 1 208 ? -9.183 9.177 30.149 1.00 48.75 208 ALA A N 1
ATOM 1667 C CA . ALA A 1 208 ? -9.734 10.177 29.225 1.00 48.75 208 ALA A CA 1
ATOM 1668 C C . ALA A 1 208 ? -10.654 9.605 28.127 1.00 48.75 208 ALA A C 1
ATOM 1670 O O . ALA A 1 208 ? -11.564 10.289 27.670 1.00 48.75 208 ALA A O 1
ATOM 1671 N N . VAL A 1 209 ? -10.448 8.351 27.711 1.00 51.25 209 VAL A N 1
ATOM 1672 C CA . VAL A 1 209 ? -11.219 7.754 26.604 1.00 51.25 209 VAL A CA 1
ATOM 1673 C C . VAL A 1 209 ? -12.632 7.349 27.050 1.00 51.25 209 VAL A C 1
ATOM 1675 O O . VAL A 1 209 ? -13.557 7.314 26.241 1.00 51.25 209 VAL A O 1
ATOM 1678 N N . GLN A 1 210 ? -12.822 7.105 28.352 1.00 48.62 210 GLN A N 1
ATOM 1679 C CA . GLN A 1 210 ? -14.117 6.733 28.922 1.00 48.62 210 GLN A CA 1
ATOM 1680 C C . GLN A 1 210 ? -15.168 7.840 28.775 1.00 48.62 210 GLN A C 1
ATOM 1682 O O . GLN A 1 210 ? -16.316 7.524 28.492 1.00 48.62 210 GLN A O 1
ATOM 1687 N N . LEU A 1 211 ? -14.800 9.118 28.909 1.00 45.53 211 LEU A N 1
ATOM 1688 C CA . LEU A 1 211 ? -15.768 10.222 28.888 1.00 45.53 211 LEU A CA 1
ATOM 1689 C C . LEU A 1 211 ? -16.401 10.451 27.507 1.00 45.53 211 LEU A C 1
ATOM 1691 O O . LEU A 1 211 ? -17.591 10.744 27.443 1.00 45.53 211 LEU A O 1
ATOM 1695 N N . ASN A 1 212 ? -15.652 10.270 26.413 1.00 50.84 212 ASN A N 1
ATOM 1696 C CA . ASN A 1 212 ? -16.181 10.547 25.071 1.00 50.84 212 ASN A CA 1
ATOM 1697 C C . ASN A 1 212 ? -16.985 9.369 24.496 1.00 50.84 212 ASN A C 1
ATOM 1699 O O . ASN A 1 212 ? -18.033 9.564 23.888 1.00 50.84 212 ASN A O 1
ATOM 1703 N N . ILE A 1 213 ? -16.537 8.129 24.738 1.00 51.94 213 ILE A N 1
ATOM 1704 C CA . ILE A 1 213 ? -17.218 6.931 24.218 1.00 51.94 213 ILE A CA 1
ATOM 1705 C C . ILE A 1 213 ? -18.481 6.612 25.035 1.00 51.94 213 ILE A C 1
ATOM 1707 O O . ILE A 1 213 ? -19.514 6.299 24.449 1.00 51.94 213 ILE A O 1
ATOM 1711 N N . LEU A 1 214 ? -18.445 6.752 26.371 1.00 48.97 214 LEU A N 1
ATOM 1712 C CA . LEU A 1 214 ? -19.651 6.605 27.205 1.00 48.97 214 LEU A CA 1
ATOM 1713 C C . LEU A 1 214 ? -20.625 7.775 27.000 1.00 48.97 214 LEU A C 1
ATOM 1715 O O . LEU A 1 214 ? -21.833 7.562 27.041 1.00 48.97 214 LEU A O 1
ATOM 1719 N N . GLY A 1 215 ? -20.125 8.985 26.718 1.00 46.91 215 GLY A N 1
ATOM 1720 C CA . GLY A 1 215 ? -20.962 10.152 26.418 1.00 46.91 215 GLY A CA 1
ATOM 1721 C C . GLY A 1 215 ? -21.835 9.988 25.167 1.00 46.91 215 GLY A C 1
ATOM 1722 O O . GLY A 1 215 ? -22.941 10.515 25.139 1.00 46.91 215 GLY A O 1
ATOM 1723 N N . ASN A 1 216 ? -21.382 9.210 24.174 1.00 47.47 216 ASN A N 1
ATOM 1724 C CA . ASN A 1 216 ? -22.114 8.965 22.922 1.00 47.47 216 ASN A CA 1
ATOM 1725 C C . ASN A 1 216 ? -22.943 7.666 22.899 1.00 47.47 216 ASN A C 1
ATOM 1727 O O . ASN A 1 216 ? -23.713 7.466 21.962 1.00 47.47 216 ASN A O 1
ATOM 1731 N N . GLN A 1 217 ? -22.801 6.779 23.891 1.00 50.22 217 GLN A N 1
ATOM 1732 C CA . GLN A 1 217 ? -23.561 5.518 23.970 1.00 50.22 217 GLN A CA 1
ATOM 1733 C C . GLN A 1 217 ? -24.534 5.431 25.154 1.00 50.22 217 GLN A C 1
ATOM 1735 O O . GLN A 1 217 ? -25.293 4.469 25.230 1.00 50.22 217 GLN A O 1
ATOM 1740 N N . ILE A 1 218 ? -24.583 6.430 26.042 1.00 37.31 218 ILE A N 1
ATOM 1741 C CA . ILE A 1 218 ? -25.675 6.566 27.017 1.00 37.31 218 ILE A CA 1
ATOM 1742 C C . ILE A 1 218 ? -26.779 7.425 26.382 1.00 37.31 218 ILE A C 1
ATOM 1744 O O . ILE A 1 218 ? -26.916 8.613 26.662 1.00 37.31 218 ILE A O 1
ATOM 1748 N N . ILE A 1 219 ? -27.576 6.810 25.508 1.00 34.50 219 ILE A N 1
ATOM 1749 C CA . ILE A 1 219 ? -29.002 7.139 25.442 1.00 34.50 219 ILE A CA 1
ATOM 1750 C C . ILE A 1 219 ? -29.686 6.066 26.287 1.00 34.50 219 ILE A C 1
ATOM 1752 O O . ILE A 1 219 ? -29.455 4.877 26.075 1.00 34.50 219 ILE A O 1
ATOM 1756 N N . ILE A 1 220 ? -30.411 6.553 27.294 1.00 34.44 220 ILE A N 1
ATOM 1757 C CA . ILE A 1 220 ? -31.167 5.832 28.330 1.00 34.44 220 ILE A CA 1
ATOM 1758 C C . ILE A 1 220 ? -31.935 4.634 27.763 1.00 34.44 220 ILE A C 1
ATOM 1760 O O . ILE A 1 220 ? -32.592 4.811 26.712 1.00 34.44 220 ILE A O 1
#

Secondary structure (DSSP, 8-state):
----S-S------S--HHHHHHHHHHHHHS---TTS-HHHHHHHHHHHHHTT-THHHHHHHHHHTT--TTTHHHHHHHHHHTT-HHHHHHHHHHHHHTGGG--TTTTTTS-H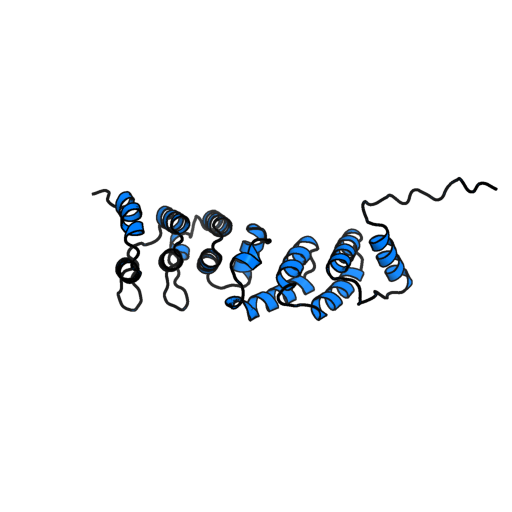HHHHHHHHHH-S-HHHHHHHTT-HHHHHHHHHHTTTTHHHHHT---TT---HHHHHHHTT-HHHHHHHHHTT--TT-B-TTS-BHHHHHHHTT-HHHHHHHHHHH---

Foldseek 3Di:
DDPDDDDDPPDPVVQDPVLVVQLVCCVVPVDHDLPDDLVSLLSNLQVCLVVVHPVNVVSLVSVLVVDDPLCLLVQLQSCVVSVVPVSNVSSLVVCLVCVVVDALVSCPPPDLVSLLVSCVPRNPLSLLVCLRSVPPSNNVVVCVVCVPVLAVSQQDADPQRDGSLLSNVLVVNLVVNVVSVVSPHDQQDAGPVRDGSVNSNVVVVCPPSCCPVVVVPPPD

Radius of gyration: 24.75 Å; chains: 1; bounding box: 63×41×76 Å

Sequence (220 aa):
MNFRTSTENVITLGVQYNIGHTVLKWVYSDEIDSKLGDGFMLDVMKTAHRFKLALVEKCEEILIARLDRTNCLRFYKESEEICANTLKSKASQFITSFWEEFTSEDFEAMSAPLMYKFLKSKVDLPLHNAIRLKREDVVFLFLTEYQSQLTAKINERNNEDLCPLALALQTKQIHMAETIVCHGADVNSSDSKGRTLLIKFLLAGKIAVQLNILGNQIII

pLDDT: mean 76.51, std 14.73, range [33.62, 92.31]